Protein AF-A0A8X6MZ66-F1 (afdb_monomer_lite)

InterPro domains:
  IPR005024 Snf7 family [PF03357] (3-137)
  IPR005024 Snf7 family [PTHR22761] (12-155)

Radius of gyration: 39.76 Å; chains: 1; bounding box: 78×86×83 Å

Sequence (186 aa):
MDTLDESILHCQETAKDLLNKGYKSKAMLSMKKKKRLEIVLKKKSVAFDNIENLLCQLRNAGTEKMILDAYRSGVLAIKKTTSGELDLDNIDEVMSDVKGALDDYSEVQNTLARPMSHDYSSEEFEEELASIIAENDSPVKEKRRKESHPKVSDEELLRRLEALRAPPEDTLPVKKKGLLKPLRAP

Structure (mmCIF, N/CA/C/O backbone):
data_AF-A0A8X6MZ66-F1
#
_entry.id   AF-A0A8X6MZ66-F1
#
loop_
_atom_site.group_PDB
_atom_site.id
_atom_site.type_symbol
_atom_site.label_atom_id
_atom_site.label_alt_id
_atom_site.label_comp_id
_atom_site.label_asym_id
_atom_site.label_entity_id
_atom_site.label_seq_id
_atom_site.pdbx_PDB_ins_code
_atom_site.Cartn_x
_atom_site.Cartn_y
_atom_site.Cartn_z
_atom_site.occupancy
_atom_site.B_iso_or_equiv
_atom_site.auth_seq_id
_atom_site.auth_comp_id
_atom_site.auth_asym_id
_atom_site.auth_atom_id
_atom_site.pdbx_PDB_model_num
ATOM 1 N N . MET A 1 1 ? -15.386 -11.195 7.704 1.00 56.06 1 MET A N 1
ATOM 2 C CA . MET A 1 1 ? -14.811 -10.455 8.855 1.00 56.06 1 MET A CA 1
ATOM 3 C C . MET A 1 1 ? -15.801 -10.392 10.023 1.00 56.06 1 MET A C 1
ATOM 5 O O . MET A 1 1 ? -15.474 -9.882 11.087 1.00 56.06 1 MET A O 1
ATOM 9 N N . ASP A 1 2 ? -16.980 -10.992 9.866 1.00 70.06 2 ASP A N 1
ATOM 10 C CA . ASP A 1 2 ? -18.217 -10.367 10.339 1.00 70.06 2 ASP A CA 1
ATOM 11 C C . ASP A 1 2 ? -18.587 -10.784 11.761 1.00 70.06 2 ASP A C 1
ATOM 13 O O . ASP A 1 2 ? -19.107 -9.990 12.531 1.00 70.06 2 ASP A O 1
ATOM 17 N N . THR A 1 3 ? -18.179 -11.978 12.192 1.00 85.69 3 THR A N 1
ATOM 18 C CA . THR A 1 3 ? -18.541 -12.505 13.518 1.00 85.69 3 THR A CA 1
ATOM 19 C C . THR A 1 3 ? -17.931 -11.720 14.685 1.00 85.69 3 THR A C 1
ATOM 21 O O . THR A 1 3 ? -18.513 -11.656 15.773 1.00 85.69 3 THR A O 1
ATOM 24 N N . LEU A 1 4 ? -16.746 -11.126 14.493 1.00 85.19 4 LEU A N 1
ATOM 25 C CA . LEU A 1 4 ? -16.067 -10.349 15.533 1.00 85.19 4 LEU A CA 1
ATOM 26 C C . LEU A 1 4 ? -16.645 -8.934 15.638 1.00 85.19 4 LEU A C 1
ATOM 28 O O . LEU A 1 4 ? -16.838 -8.452 16.755 1.00 85.19 4 LEU A O 1
ATOM 32 N N . ASP A 1 5 ? -16.967 -8.319 14.501 1.00 88.81 5 ASP A N 1
ATOM 33 C CA . ASP A 1 5 ? -17.621 -7.010 14.433 1.00 88.81 5 ASP A CA 1
ATOM 34 C C . ASP A 1 5 ? -19.066 -7.075 14.932 1.00 88.81 5 ASP A C 1
ATOM 36 O O . ASP A 1 5 ? -19.462 -6.269 15.775 1.00 88.81 5 ASP A O 1
ATOM 40 N N . GLU A 1 6 ? -19.819 -8.108 14.549 1.00 92.06 6 GLU A N 1
ATOM 41 C CA . GLU A 1 6 ? -21.137 -8.418 15.113 1.00 92.06 6 GLU A CA 1
ATOM 42 C C . GLU A 1 6 ? -21.066 -8.589 16.636 1.00 92.06 6 GLU A C 1
ATOM 44 O O . GLU A 1 6 ? -21.882 -8.039 17.377 1.00 92.06 6 GLU A O 1
ATOM 49 N N . SER A 1 7 ? -20.041 -9.284 17.142 1.00 89.69 7 SER A N 1
ATOM 50 C CA . SER A 1 7 ? -19.835 -9.449 18.586 1.00 89.69 7 SER A CA 1
ATOM 51 C C . SER A 1 7 ? -19.496 -8.131 19.300 1.00 89.69 7 SER A C 1
ATOM 53 O O . SER A 1 7 ? -19.881 -7.948 20.460 1.00 89.69 7 SER A O 1
ATOM 55 N N . ILE A 1 8 ? -18.778 -7.210 18.647 1.00 92.31 8 ILE A N 1
ATOM 56 C CA . ILE A 1 8 ? -18.463 -5.866 19.163 1.00 92.31 8 ILE A CA 1
ATOM 57 C C . ILE A 1 8 ? -19.731 -5.009 19.223 1.00 92.31 8 ILE A C 1
ATOM 59 O O . ILE A 1 8 ? -19.994 -4.391 20.260 1.00 92.31 8 ILE A O 1
ATOM 63 N N . LEU A 1 9 ? -20.535 -5.020 18.157 1.00 92.56 9 LEU A N 1
ATOM 64 C CA . LEU A 1 9 ? -21.825 -4.332 18.078 1.00 92.56 9 LEU A CA 1
ATOM 65 C C . LEU A 1 9 ? -22.794 -4.855 19.141 1.00 92.56 9 LEU A C 1
ATOM 67 O O . LEU A 1 9 ? -23.347 -4.074 19.915 1.00 92.56 9 LEU A O 1
ATOM 71 N N . HIS A 1 10 ? -22.892 -6.174 19.293 1.00 92.81 10 HIS A N 1
ATOM 72 C CA . HIS A 1 10 ? -23.714 -6.793 20.325 1.00 92.81 10 HIS A CA 1
ATOM 73 C C . HIS A 1 10 ? -23.249 -6.425 21.749 1.00 92.81 10 HIS A C 1
ATOM 75 O O . HIS A 1 10 ? -24.059 -6.115 22.626 1.00 92.81 10 HIS A O 1
ATOM 81 N N . CYS A 1 11 ? -21.935 -6.376 22.008 1.00 89.44 11 CYS A N 1
ATOM 82 C CA . CYS A 1 11 ? -21.403 -5.896 23.294 1.00 89.44 11 CYS A CA 1
ATOM 83 C C . CYS A 1 11 ? -21.715 -4.406 23.544 1.00 89.44 11 CYS A C 1
ATOM 85 O O . CYS A 1 11 ? -21.794 -3.976 24.696 1.00 89.44 11 CYS A O 1
ATOM 87 N N . GLN A 1 12 ? -21.885 -3.610 22.486 1.00 91.88 12 GLN A N 1
ATOM 88 C CA . GLN A 1 12 ? -22.255 -2.200 22.574 1.00 91.88 12 GLN A CA 1
ATOM 89 C C . GLN A 1 12 ? -23.748 -2.013 22.867 1.00 91.88 12 GLN A C 1
ATOM 91 O O . GLN A 1 12 ? -24.088 -1.199 23.724 1.00 91.88 12 GLN A O 1
ATOM 96 N N . GLU A 1 13 ? -24.625 -2.764 22.205 1.00 93.00 13 GLU A N 1
ATOM 97 C CA . GLU A 1 13 ? -26.072 -2.752 22.463 1.00 93.00 13 GLU A CA 1
ATOM 98 C C . GLU A 1 13 ? -26.392 -3.233 23.876 1.00 93.00 13 GLU A C 1
ATOM 100 O O . GLU A 1 13 ? -27.019 -2.515 24.653 1.00 93.00 13 GLU A O 1
ATOM 105 N N . THR A 1 14 ? -25.838 -4.380 24.274 1.00 89.38 14 THR A N 1
ATOM 106 C CA . THR A 1 14 ? -26.037 -4.926 25.626 1.00 89.38 14 THR A CA 1
ATOM 107 C C . THR A 1 14 ? -25.559 -3.969 26.720 1.00 89.38 14 THR A C 1
ATOM 109 O O . THR A 1 14 ? -26.189 -3.855 27.772 1.00 89.38 14 THR A O 1
ATOM 112 N N . ALA A 1 15 ? -24.476 -3.225 26.489 1.00 87.31 15 ALA A N 1
ATOM 113 C CA . ALA A 1 15 ? -24.010 -2.214 27.429 1.00 87.31 15 ALA A CA 1
ATOM 114 C C . ALA A 1 15 ? -24.935 -0.987 27.508 1.00 87.31 15 ALA A C 1
ATOM 116 O O . ALA A 1 15 ? -25.128 -0.468 28.609 1.00 87.31 15 ALA A O 1
ATOM 117 N N . LYS A 1 16 ? -25.519 -0.540 26.385 1.00 91.56 16 LYS A N 1
ATOM 118 C CA . LYS A 1 16 ? -26.529 0.535 26.365 1.00 91.56 16 LYS A CA 1
ATOM 119 C C . LYS A 1 16 ? -27.782 0.114 27.135 1.00 91.56 16 LYS A C 1
ATOM 121 O O . LYS A 1 16 ? -28.247 0.860 27.994 1.00 91.56 16 LYS A O 1
ATOM 126 N N . ASP A 1 17 ? -28.255 -1.110 26.924 1.00 91.56 17 ASP A N 1
ATOM 127 C CA . ASP A 1 17 ? -29.421 -1.653 27.626 1.00 91.56 17 ASP A CA 1
ATOM 128 C C . ASP A 1 17 ? -29.193 -1.770 29.136 1.00 91.56 17 ASP A C 1
ATOM 130 O O . ASP A 1 17 ? -30.071 -1.449 29.938 1.00 91.56 17 ASP A O 1
ATOM 134 N N . LEU A 1 18 ? -28.002 -2.211 29.550 1.00 89.31 18 LEU A N 1
ATOM 135 C CA . LEU A 1 18 ? -27.629 -2.308 30.964 1.00 89.31 18 LEU A CA 1
ATOM 136 C C . LEU A 1 18 ? -27.486 -0.933 31.629 1.00 89.31 18 LEU A C 1
ATOM 138 O O . LEU A 1 18 ? -27.773 -0.815 32.821 1.00 89.31 18 LEU A O 1
ATOM 142 N N . LEU A 1 19 ? -27.074 0.093 30.877 1.00 89.00 19 LEU A N 1
ATOM 143 C CA . LEU A 1 19 ? -27.011 1.474 31.353 1.00 89.00 19 LEU A CA 1
ATOM 144 C C . LEU A 1 19 ? -28.419 2.047 31.567 1.00 89.00 19 LEU A C 1
ATOM 146 O O . LEU A 1 19 ? -28.686 2.605 32.628 1.00 89.00 19 LEU A O 1
ATOM 150 N N . ASN A 1 20 ? -29.330 1.818 30.614 1.00 89.19 20 ASN A N 1
ATOM 151 C CA . ASN A 1 20 ? -30.739 2.221 30.710 1.00 89.19 20 ASN A CA 1
ATOM 152 C C . ASN A 1 20 ? -31.454 1.556 31.899 1.00 89.19 20 ASN A C 1
ATOM 154 O O . ASN A 1 20 ? -32.326 2.158 32.517 1.00 89.19 20 ASN A O 1
ATOM 158 N N . LYS A 1 21 ? -31.054 0.329 32.259 1.00 89.38 21 LYS A N 1
ATOM 159 C CA . LYS A 1 21 ? -31.560 -0.419 33.425 1.00 89.38 21 LYS A CA 1
ATOM 160 C C . LYS A 1 21 ? -30.859 -0.065 34.751 1.00 89.38 21 LYS A C 1
ATOM 162 O O . LYS A 1 21 ? -31.163 -0.671 35.772 1.00 89.38 21 LYS A O 1
ATOM 167 N N . GLY A 1 22 ? -29.898 0.867 34.756 1.00 87.06 22 GLY A N 1
ATOM 168 C CA . GLY A 1 22 ? -29.178 1.321 35.957 1.00 87.06 22 GLY A CA 1
ATOM 169 C C . GLY A 1 22 ? -28.042 0.407 36.446 1.00 87.06 22 GLY A C 1
ATOM 170 O O . GLY A 1 22 ? -27.384 0.705 37.444 1.00 87.06 22 GLY A O 1
ATOM 171 N N . TYR A 1 23 ? -27.735 -0.690 35.745 1.00 89.69 23 TYR A N 1
ATOM 172 C CA . TYR A 1 23 ? -26.709 -1.660 36.150 1.00 89.69 23 TYR A CA 1
ATOM 173 C C . TYR A 1 23 ? -25.298 -1.264 35.684 1.00 89.69 23 TYR A C 1
ATOM 175 O O . TYR A 1 23 ? -24.681 -1.926 34.842 1.00 89.69 23 TYR A O 1
ATOM 183 N N . LYS A 1 24 ? -24.735 -0.213 36.293 1.00 87.62 24 LYS A N 1
ATOM 184 C CA . LYS A 1 24 ? -23.425 0.365 35.928 1.00 87.62 24 LYS A CA 1
ATOM 185 C C . LYS A 1 24 ? -22.269 -0.647 35.924 1.00 87.62 24 LYS A C 1
ATOM 187 O O . LYS A 1 24 ? -21.480 -0.673 34.980 1.00 87.62 24 LYS A O 1
ATOM 192 N N . SER A 1 25 ? -22.176 -1.520 36.930 1.00 86.94 25 SER A N 1
ATOM 193 C CA . SER A 1 25 ? -21.088 -2.512 37.027 1.00 86.94 25 SER A CA 1
ATOM 194 C C . SER A 1 25 ? -21.119 -3.548 35.895 1.00 86.94 25 SER A C 1
ATOM 196 O O . SER A 1 25 ? -20.072 -3.915 35.361 1.00 86.94 25 SER A O 1
ATOM 198 N N . LYS A 1 26 ? -22.317 -3.984 35.475 1.00 85.81 26 LYS A N 1
ATOM 199 C CA . LYS A 1 26 ? -22.496 -4.935 34.362 1.00 85.81 26 LYS A CA 1
ATOM 200 C C . LYS A 1 26 ? -22.245 -4.270 33.003 1.00 85.81 26 LYS A C 1
ATOM 202 O O . LYS A 1 26 ? -21.641 -4.884 32.122 1.00 85.81 26 LYS A O 1
ATOM 207 N N . ALA A 1 27 ? -22.636 -3.004 32.850 1.00 87.31 27 ALA A N 1
ATOM 208 C CA . ALA A 1 27 ? -22.317 -2.213 31.662 1.00 87.31 27 ALA A CA 1
ATOM 209 C C . ALA A 1 27 ? -20.796 -2.032 31.497 1.00 87.31 27 ALA A C 1
ATOM 211 O O . ALA A 1 27 ? -20.260 -2.243 30.409 1.00 87.31 27 ALA A O 1
ATOM 212 N N . MET A 1 28 ? -20.071 -1.748 32.589 1.00 90.94 28 MET A N 1
ATOM 213 C CA . MET A 1 28 ? -18.605 -1.657 32.561 1.00 90.94 28 MET A CA 1
ATOM 214 C C . MET A 1 28 ? -17.931 -2.970 32.146 1.00 90.94 28 MET A C 1
ATOM 216 O O . MET A 1 28 ? -16.959 -2.944 31.391 1.00 90.94 28 MET A O 1
ATOM 220 N N . LEU A 1 29 ? -18.435 -4.120 32.600 1.00 90.69 29 LEU A N 1
ATOM 221 C CA . LEU A 1 29 ? -17.910 -5.424 32.186 1.00 90.69 29 LEU A CA 1
ATOM 222 C C . LEU A 1 29 ? -18.085 -5.654 30.674 1.00 90.69 29 LEU A C 1
ATOM 224 O O . LEU A 1 29 ? -17.144 -6.080 30.004 1.00 90.69 29 LEU A O 1
ATOM 228 N N . SER A 1 30 ? -19.256 -5.311 30.132 1.00 87.50 30 SER A N 1
ATOM 229 C CA . SER A 1 30 ? -19.553 -5.426 28.695 1.00 87.50 30 SER A CA 1
ATOM 230 C C . SER A 1 30 ? -18.667 -4.499 27.854 1.00 87.50 30 SER A C 1
ATOM 232 O O . SER A 1 30 ? -18.121 -4.919 26.835 1.00 87.50 30 SER A O 1
ATOM 234 N N . MET A 1 31 ? -18.401 -3.282 28.336 1.00 90.62 31 MET A N 1
ATOM 235 C CA . MET A 1 31 ? -17.462 -2.344 27.706 1.00 90.62 31 MET A CA 1
ATOM 236 C C . MET A 1 31 ? -16.007 -2.834 27.741 1.00 90.62 31 MET A C 1
ATOM 238 O O . MET A 1 31 ? -15.282 -2.697 26.755 1.00 90.62 31 MET A O 1
ATOM 242 N N . LYS A 1 32 ? -15.566 -3.471 28.835 1.00 91.81 32 LYS A N 1
ATOM 243 C CA . LYS A 1 32 ? -14.239 -4.113 28.893 1.00 91.81 32 LYS A CA 1
ATOM 244 C C . LYS A 1 32 ? -14.127 -5.265 27.893 1.00 91.81 32 LYS A C 1
ATOM 246 O O . LYS A 1 32 ? -13.105 -5.388 27.218 1.00 91.81 32 LYS A O 1
ATOM 251 N N . LYS A 1 33 ? -15.177 -6.085 27.769 1.00 90.81 33 LYS A N 1
ATOM 252 C CA . LYS A 1 33 ? -15.246 -7.165 26.774 1.00 90.81 33 LYS A CA 1
ATOM 253 C C . LYS A 1 33 ? -15.167 -6.604 25.353 1.00 90.81 33 LYS A C 1
ATOM 255 O O . LYS A 1 33 ? -14.333 -7.080 24.588 1.00 90.81 33 LYS A O 1
ATOM 260 N N . LYS A 1 34 ? -15.942 -5.557 25.045 1.00 93.44 34 LYS A N 1
ATOM 261 C CA . LYS A 1 34 ? -15.886 -4.824 23.771 1.00 93.44 34 LYS A CA 1
ATOM 262 C C . LYS A 1 34 ? -14.458 -4.381 23.444 1.00 93.44 34 LYS A C 1
ATOM 264 O O . LYS A 1 34 ? -13.922 -4.777 22.415 1.00 93.44 34 LYS A O 1
ATOM 269 N N . LYS A 1 35 ? -13.804 -3.658 24.358 1.00 94.12 35 LYS A N 1
ATOM 270 C CA . LYS A 1 35 ? -12.439 -3.147 24.151 1.00 94.12 35 LYS A CA 1
ATOM 271 C C . LYS A 1 35 ? -11.425 -4.260 23.870 1.00 94.12 35 LYS A C 1
ATOM 273 O O . LYS A 1 35 ? -10.518 -4.089 23.062 1.00 94.12 35 LYS A O 1
ATOM 278 N N . ARG A 1 36 ? -11.577 -5.428 24.506 1.00 92.69 36 ARG A N 1
ATOM 279 C CA . ARG A 1 36 ? -10.734 -6.599 24.218 1.00 92.69 36 ARG A CA 1
ATOM 280 C C . ARG A 1 36 ? -10.938 -7.111 22.791 1.00 92.69 36 ARG A C 1
ATOM 282 O O . ARG A 1 36 ? -9.957 -7.449 22.136 1.00 92.69 36 ARG A O 1
ATOM 289 N N . LEU A 1 37 ? -12.184 -7.178 22.324 1.00 92.12 37 LEU A N 1
ATOM 290 C CA . LEU A 1 37 ? -12.507 -7.611 20.962 1.00 92.12 37 LEU A CA 1
ATOM 291 C C . LEU A 1 37 ? -11.981 -6.612 19.920 1.00 92.12 37 LEU A C 1
ATOM 293 O O . LEU A 1 37 ? -11.366 -7.046 18.953 1.00 92.12 37 LEU A O 1
ATOM 297 N N . GLU A 1 38 ? -12.101 -5.304 20.163 1.00 92.25 38 GLU A N 1
ATOM 298 C CA . GLU A 1 38 ? -11.542 -4.254 19.293 1.00 92.25 38 GLU A CA 1
ATOM 299 C C . GLU A 1 38 ? -10.015 -4.356 19.159 1.00 92.25 38 GLU A C 1
ATOM 301 O O . GLU A 1 38 ? -9.472 -4.219 18.066 1.00 92.25 38 GLU A O 1
ATOM 306 N N . ILE A 1 39 ? -9.300 -4.655 20.250 1.00 94.56 39 ILE A N 1
ATOM 307 C CA . ILE A 1 39 ? -7.846 -4.880 20.200 1.00 94.56 39 ILE A CA 1
ATOM 308 C C . ILE A 1 39 ? -7.514 -6.089 19.319 1.00 94.56 39 ILE A C 1
ATOM 310 O O . ILE A 1 39 ? -6.559 -6.046 18.545 1.00 94.56 39 ILE A O 1
ATOM 314 N N . VAL A 1 40 ? -8.280 -7.175 19.438 1.00 93.12 40 VAL A N 1
ATOM 315 C CA . VAL A 1 40 ? -8.082 -8.376 18.614 1.00 93.12 40 VAL A CA 1
ATOM 316 C C . VAL A 1 40 ? -8.385 -8.082 17.146 1.00 93.12 40 VAL A C 1
ATOM 318 O O . VAL A 1 40 ? -7.603 -8.485 16.288 1.00 93.12 40 VAL A O 1
ATOM 321 N N . LEU A 1 41 ? -9.461 -7.349 16.857 1.00 93.81 41 LEU A N 1
ATOM 322 C CA . LEU A 1 41 ? -9.816 -6.919 15.506 1.00 93.81 41 LEU A CA 1
ATOM 323 C C . LEU A 1 41 ? -8.700 -6.071 14.893 1.00 93.81 41 LEU A C 1
ATOM 325 O O . LEU A 1 41 ? -8.221 -6.383 13.808 1.00 93.81 41 LEU A O 1
ATOM 329 N N . LYS A 1 42 ? -8.205 -5.068 15.627 1.00 93.94 42 LYS A N 1
ATOM 330 C CA . LYS A 1 42 ? -7.104 -4.214 15.174 1.00 93.94 42 LYS A CA 1
ATOM 331 C C . LYS A 1 42 ? -5.847 -5.023 14.863 1.00 93.94 42 LYS A C 1
ATOM 333 O O . LYS A 1 42 ? -5.223 -4.805 13.833 1.00 93.94 42 LYS A O 1
ATOM 338 N N . LYS A 1 43 ? -5.488 -5.986 15.719 1.00 94.50 43 LYS A N 1
ATOM 339 C CA . LYS A 1 43 ? -4.351 -6.888 15.463 1.00 94.50 43 LYS A CA 1
ATOM 340 C C . LYS A 1 43 ? -4.543 -7.707 14.187 1.00 94.50 43 LYS A C 1
ATOM 342 O O . LYS A 1 43 ? -3.590 -7.856 13.432 1.00 94.50 43 LYS A O 1
ATOM 347 N N . LYS A 1 44 ? -5.752 -8.225 13.948 1.00 94.12 44 LYS A N 1
ATOM 348 C CA . LYS A 1 44 ? -6.075 -8.961 12.718 1.00 94.12 44 LYS A CA 1
ATOM 349 C C . LYS A 1 44 ? -6.006 -8.068 11.481 1.00 94.12 44 LYS A C 1
ATOM 351 O O . LYS A 1 44 ? -5.446 -8.509 10.491 1.00 94.12 44 LYS A O 1
ATOM 356 N N . SER A 1 45 ? -6.511 -6.836 11.558 1.00 94.12 45 SER A N 1
ATOM 357 C CA . SER A 1 45 ? -6.424 -5.861 10.463 1.00 94.12 45 SER A CA 1
ATOM 358 C C . SER A 1 45 ? -4.971 -5.562 10.109 1.00 94.12 45 SER A C 1
ATOM 360 O O . SER A 1 45 ? -4.581 -5.742 8.969 1.00 94.12 45 SER A O 1
ATOM 362 N N . VAL A 1 46 ? -4.136 -5.242 11.103 1.00 96.38 46 VAL A N 1
ATOM 363 C CA . VAL A 1 46 ? -2.703 -4.992 10.873 1.00 96.38 46 VAL A CA 1
ATOM 364 C C . VAL A 1 46 ? -2.009 -6.216 10.271 1.00 96.38 46 VAL A C 1
ATOM 366 O O . VAL A 1 46 ? -1.185 -6.085 9.374 1.00 96.38 46 VAL A O 1
ATOM 369 N N . ALA A 1 47 ? -2.332 -7.422 10.746 1.00 94.88 47 ALA A N 1
ATOM 370 C CA . ALA A 1 47 ? -1.784 -8.645 10.168 1.00 94.88 47 ALA A CA 1
ATOM 371 C C . ALA A 1 47 ? -2.231 -8.849 8.710 1.00 94.88 47 ALA A C 1
ATOM 373 O O . ALA A 1 47 ? -1.425 -9.282 7.894 1.00 94.88 47 ALA A O 1
ATOM 374 N N . PHE A 1 48 ? -3.484 -8.525 8.388 1.00 96.44 48 PHE A N 1
ATOM 375 C CA . PHE A 1 48 ? -4.015 -8.582 7.030 1.00 96.44 48 PHE A CA 1
ATOM 376 C C . PHE A 1 48 ? -3.308 -7.581 6.109 1.00 96.44 48 PHE A C 1
ATOM 378 O O . PHE A 1 48 ? -2.784 -7.988 5.077 1.00 96.44 48 PHE A O 1
ATOM 385 N N . ASP A 1 49 ? -3.181 -6.322 6.532 1.00 96.94 49 ASP A N 1
ATOM 386 C CA . ASP A 1 49 ? -2.483 -5.274 5.777 1.00 96.94 49 ASP A CA 1
ATOM 387 C C . ASP A 1 49 ? -1.019 -5.657 5.506 1.00 96.94 49 ASP A C 1
ATOM 389 O O . ASP A 1 49 ? -0.494 -5.455 4.411 1.00 96.94 49 ASP A O 1
ATOM 393 N N . ASN A 1 50 ? -0.356 -6.279 6.486 1.00 97.06 50 ASN A N 1
ATOM 394 C CA . ASN A 1 50 ? 1.006 -6.782 6.320 1.00 97.06 50 ASN A CA 1
ATOM 395 C C . ASN A 1 50 ? 1.088 -7.909 5.280 1.00 97.06 50 ASN A C 1
ATOM 397 O O . ASN A 1 50 ? 2.038 -7.944 4.499 1.00 97.06 50 ASN A O 1
ATOM 401 N N . ILE A 1 51 ? 0.121 -8.832 5.267 1.00 97.75 51 ILE A N 1
ATOM 402 C CA . ILE A 1 51 ? 0.071 -9.927 4.288 1.00 97.75 51 ILE A CA 1
ATOM 403 C C . ILE A 1 51 ? -0.173 -9.372 2.881 1.00 97.75 51 ILE A C 1
ATOM 405 O O . ILE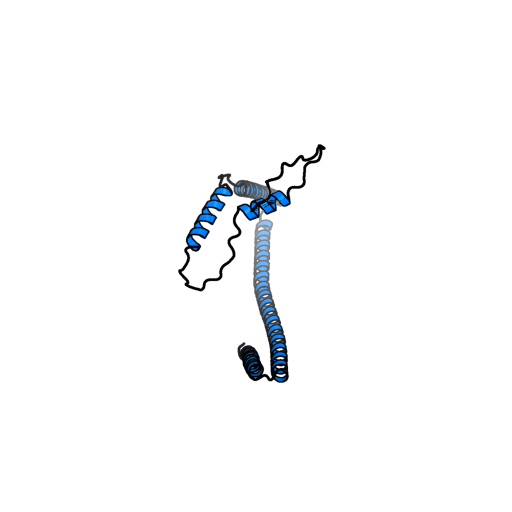 A 1 51 ? 0.532 -9.763 1.953 1.00 97.75 51 ILE A O 1
ATOM 409 N N . GLU A 1 52 ? -1.111 -8.439 2.725 1.00 96.81 52 GLU A N 1
ATOM 410 C CA . GLU A 1 52 ? -1.381 -7.749 1.456 1.00 96.81 52 GLU A CA 1
ATOM 411 C C . GLU A 1 52 ? -0.129 -7.032 0.930 1.00 96.81 52 GLU A C 1
ATOM 413 O O . GLU A 1 52 ? 0.241 -7.178 -0.237 1.00 96.81 52 GLU A O 1
ATOM 418 N N . ASN A 1 53 ? 0.589 -6.322 1.804 1.00 96.19 53 ASN A N 1
ATOM 419 C CA . ASN A 1 53 ? 1.831 -5.646 1.438 1.00 96.19 53 ASN A CA 1
ATOM 420 C C . ASN A 1 53 ? 2.918 -6.644 1.000 1.00 96.19 53 ASN A C 1
ATOM 422 O O . ASN A 1 53 ? 3.538 -6.462 -0.047 1.00 96.19 53 ASN A O 1
ATOM 426 N N . LEU A 1 54 ? 3.111 -7.740 1.741 1.00 96.06 54 LEU A N 1
ATOM 427 C CA . LEU A 1 54 ? 4.048 -8.803 1.358 1.00 96.06 54 LEU A CA 1
ATOM 428 C C . LEU A 1 54 ? 3.686 -9.435 0.006 1.00 96.06 54 LEU A C 1
ATOM 430 O O . LEU A 1 54 ? 4.575 -9.713 -0.798 1.00 96.06 54 LEU A O 1
ATOM 434 N N . LEU A 1 55 ? 2.397 -9.633 -0.274 1.00 96.06 55 LEU A N 1
ATOM 435 C CA . LEU A 1 55 ? 1.924 -10.167 -1.551 1.00 96.06 55 LEU A CA 1
ATOM 436 C C . LEU A 1 55 ? 2.200 -9.190 -2.700 1.00 96.06 55 LEU A C 1
ATOM 438 O O . LEU A 1 55 ? 2.671 -9.604 -3.762 1.00 96.06 55 LEU A O 1
ATOM 442 N N . CYS A 1 56 ? 1.973 -7.894 -2.480 1.00 94.44 56 CYS A N 1
ATOM 443 C CA . CYS A 1 56 ? 2.308 -6.844 -3.438 1.00 94.44 56 CYS A CA 1
ATOM 444 C C . CYS A 1 56 ? 3.818 -6.807 -3.727 1.00 94.44 56 CYS A C 1
ATOM 446 O O . CYS A 1 56 ? 4.229 -6.837 -4.887 1.00 94.44 56 CYS A O 1
ATOM 448 N N . GLN A 1 57 ? 4.657 -6.847 -2.687 1.00 93.88 57 GLN A N 1
ATOM 449 C CA . GLN A 1 57 ? 6.116 -6.897 -2.827 1.00 93.88 57 GLN A CA 1
ATOM 450 C C . GLN A 1 57 ? 6.583 -8.137 -3.598 1.00 93.88 57 GLN A C 1
ATOM 452 O O . GLN A 1 57 ? 7.414 -8.021 -4.496 1.00 93.88 57 GLN A O 1
ATOM 457 N N . LEU A 1 58 ? 6.016 -9.312 -3.311 1.00 94.38 58 LEU A N 1
ATOM 458 C CA . LEU A 1 58 ? 6.327 -10.545 -4.036 1.00 94.38 58 LEU A CA 1
ATOM 459 C C . LEU A 1 58 ? 5.970 -10.435 -5.523 1.00 94.38 58 LEU A C 1
ATOM 461 O O . LEU A 1 58 ? 6.749 -10.845 -6.385 1.00 94.38 58 LEU A O 1
ATOM 465 N N . ARG A 1 59 ? 4.801 -9.867 -5.834 1.00 91.25 59 ARG A N 1
ATOM 466 C CA . ARG A 1 59 ? 4.375 -9.633 -7.217 1.00 91.25 59 ARG A CA 1
ATOM 467 C C . ARG A 1 59 ? 5.331 -8.682 -7.936 1.00 91.25 59 ARG A C 1
ATOM 469 O O . ARG A 1 59 ? 5.716 -8.955 -9.071 1.00 91.25 59 ARG A O 1
ATOM 476 N N . ASN A 1 60 ? 5.750 -7.613 -7.264 1.00 91.81 60 ASN A N 1
ATOM 477 C CA . ASN A 1 60 ? 6.681 -6.634 -7.815 1.00 91.81 60 ASN A CA 1
ATOM 478 C C . ASN A 1 60 ? 8.071 -7.232 -8.056 1.00 91.81 60 ASN A C 1
ATOM 480 O O . ASN A 1 60 ? 8.650 -6.970 -9.105 1.00 91.81 60 ASN A O 1
ATOM 484 N N . ALA A 1 61 ? 8.562 -8.104 -7.171 1.00 89.56 61 ALA A N 1
ATOM 485 C CA . ALA A 1 61 ? 9.835 -8.802 -7.360 1.00 89.56 61 ALA A CA 1
ATOM 486 C C . ALA A 1 61 ? 9.855 -9.660 -8.643 1.00 89.56 61 ALA A C 1
ATOM 488 O O . ALA A 1 61 ? 10.880 -9.759 -9.320 1.00 89.56 61 ALA A O 1
ATOM 489 N N . GLY A 1 62 ? 8.716 -10.255 -9.016 1.00 88.69 62 GLY A N 1
ATOM 490 C CA . GLY A 1 62 ? 8.569 -10.965 -10.290 1.00 88.69 62 GLY A CA 1
ATOM 491 C C . GLY A 1 62 ? 8.735 -10.043 -11.503 1.00 88.69 62 GLY A C 1
ATOM 492 O O . GLY A 1 62 ? 9.479 -10.366 -12.430 1.00 88.69 62 GLY A O 1
ATOM 493 N N . THR A 1 63 ? 8.088 -8.876 -11.474 1.00 92.00 63 THR A N 1
ATOM 494 C CA . THR A 1 63 ? 8.205 -7.851 -12.524 1.00 92.00 63 THR A CA 1
ATOM 495 C C . THR A 1 63 ? 9.614 -7.265 -12.590 1.00 92.00 63 THR A C 1
ATOM 497 O O . THR A 1 63 ? 10.167 -7.116 -13.675 1.00 92.00 63 THR A O 1
ATOM 500 N N . GLU A 1 64 ? 10.232 -6.980 -11.446 1.00 87.50 64 GLU A N 1
ATOM 501 C CA . GLU A 1 64 ? 11.593 -6.446 -11.365 1.00 87.50 64 GLU A CA 1
ATOM 502 C C . GLU A 1 64 ? 12.614 -7.414 -11.973 1.00 87.50 64 GLU A C 1
ATOM 504 O O . GLU A 1 64 ? 13.466 -7.003 -12.760 1.00 87.50 64 GLU A O 1
ATOM 509 N N . LYS A 1 65 ? 12.471 -8.722 -11.715 1.00 92.12 65 LYS A N 1
ATOM 510 C CA . LYS A 1 65 ? 13.277 -9.751 -12.385 1.00 92.12 65 LYS A CA 1
ATOM 511 C C . LYS A 1 65 ? 13.091 -9.721 -13.903 1.00 92.12 65 LYS A C 1
ATOM 513 O O . LYS A 1 65 ? 14.077 -9.785 -14.631 1.00 92.12 65 LYS A O 1
ATOM 518 N N . MET A 1 66 ? 11.850 -9.611 -14.380 1.00 92.50 66 MET A N 1
ATOM 519 C CA . MET A 1 66 ? 11.552 -9.539 -15.814 1.00 92.50 66 MET A CA 1
ATOM 520 C C . MET A 1 66 ? 12.196 -8.310 -16.469 1.00 92.50 66 MET A C 1
ATOM 522 O O . MET A 1 66 ? 12.785 -8.428 -17.541 1.00 92.50 66 MET A O 1
ATOM 526 N N . ILE A 1 67 ? 12.137 -7.152 -15.805 1.00 92.88 67 ILE A N 1
ATOM 527 C CA . ILE A 1 67 ? 12.801 -5.918 -16.243 1.00 92.88 67 ILE A CA 1
ATOM 528 C C . ILE A 1 67 ? 14.319 -6.124 -16.299 1.00 92.88 67 ILE A C 1
ATOM 530 O O . ILE A 1 67 ? 14.960 -5.752 -17.280 1.00 92.88 67 ILE A O 1
ATOM 534 N N . LEU A 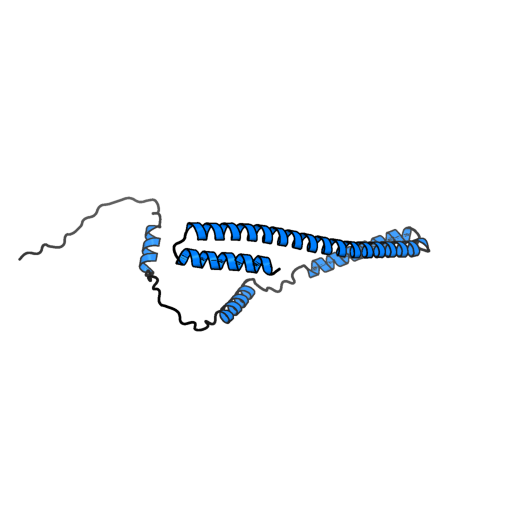1 68 ? 14.904 -6.759 -15.284 1.00 92.44 68 LEU A N 1
ATOM 535 C CA . LEU A 1 68 ? 16.341 -7.014 -15.221 1.00 92.44 68 LEU A CA 1
ATOM 536 C C . LEU A 1 68 ? 16.803 -7.983 -16.320 1.00 92.44 68 LEU A C 1
ATOM 538 O O . LEU A 1 68 ? 17.843 -7.760 -16.943 1.00 92.44 68 LEU A O 1
ATOM 542 N N . ASP A 1 69 ? 16.024 -9.024 -16.609 1.00 92.75 69 ASP A N 1
ATOM 543 C CA . ASP A 1 69 ? 16.295 -9.949 -17.712 1.00 92.75 69 ASP A CA 1
ATOM 544 C C . ASP A 1 69 ? 16.138 -9.261 -19.082 1.00 92.75 69 ASP A C 1
ATOM 546 O O . ASP A 1 69 ? 16.966 -9.475 -19.972 1.00 92.75 69 ASP A O 1
ATOM 550 N N . ALA A 1 70 ? 15.154 -8.369 -19.244 1.00 94.12 70 ALA A N 1
ATOM 551 C CA . ALA A 1 70 ? 15.007 -7.541 -20.443 1.00 94.12 70 ALA A CA 1
ATOM 552 C C . ALA A 1 70 ? 16.206 -6.599 -20.635 1.00 94.12 70 ALA A C 1
ATOM 554 O O . ALA A 1 70 ? 16.769 -6.546 -21.730 1.00 94.12 70 ALA A O 1
ATOM 555 N N . TYR A 1 71 ? 16.667 -5.930 -19.574 1.00 91.38 71 TYR A N 1
ATOM 556 C CA . TYR A 1 71 ? 17.875 -5.105 -19.623 1.00 91.38 71 TYR A CA 1
ATOM 557 C C . TYR A 1 71 ? 19.119 -5.922 -19.965 1.00 91.38 71 TYR A C 1
ATOM 559 O O . TYR A 1 71 ? 19.899 -5.508 -20.819 1.00 91.38 71 TYR A O 1
ATOM 567 N N . ARG A 1 72 ? 19.303 -7.105 -19.365 1.00 91.31 72 ARG A N 1
ATOM 568 C CA . ARG A 1 72 ? 20.407 -8.011 -19.726 1.00 91.31 72 ARG A CA 1
ATOM 569 C C . ARG A 1 72 ? 20.361 -8.389 -21.200 1.00 91.31 72 ARG A C 1
ATOM 571 O O . ARG A 1 72 ? 21.396 -8.358 -21.859 1.00 91.31 72 ARG A O 1
ATOM 578 N N . SER A 1 73 ? 19.179 -8.726 -21.712 1.00 90.62 73 SER A N 1
ATOM 579 C CA . SER A 1 73 ? 18.981 -9.046 -23.126 1.00 90.62 73 SER A CA 1
ATOM 580 C C . SER A 1 73 ? 19.327 -7.856 -24.025 1.00 90.62 73 SER A C 1
ATOM 582 O O . SER A 1 73 ? 20.082 -8.015 -24.982 1.00 90.62 73 SER A O 1
ATOM 584 N N . GLY A 1 74 ? 18.875 -6.651 -23.664 1.00 89.75 74 GLY A N 1
ATOM 585 C CA . GLY A 1 74 ? 19.209 -5.408 -24.362 1.00 89.75 74 GLY A CA 1
ATOM 586 C C . GLY A 1 74 ? 20.713 -5.136 -24.380 1.00 89.75 74 GLY A C 1
ATOM 587 O O . GLY A 1 74 ? 21.285 -4.915 -25.442 1.00 89.75 74 GLY A O 1
ATOM 588 N N . VAL A 1 75 ? 21.390 -5.256 -23.235 1.00 85.81 75 VAL A N 1
ATOM 589 C CA . VAL A 1 75 ? 22.850 -5.089 -23.136 1.00 85.81 75 VAL A CA 1
ATOM 590 C C . VAL A 1 75 ? 23.595 -6.137 -23.962 1.00 85.81 75 VAL A C 1
ATOM 592 O O . VAL A 1 75 ? 24.589 -5.813 -24.603 1.00 85.81 75 VAL A O 1
ATOM 595 N N . LEU A 1 76 ? 23.140 -7.392 -23.977 1.00 84.44 76 LEU A N 1
ATOM 596 C CA . LEU A 1 76 ? 23.735 -8.438 -24.813 1.00 84.44 76 LEU A CA 1
ATOM 597 C C . LEU A 1 76 ? 23.516 -8.177 -26.308 1.00 84.44 76 LEU A C 1
ATOM 599 O O . LEU A 1 76 ? 24.424 -8.437 -27.094 1.00 84.44 76 LEU A O 1
ATOM 603 N N . ALA A 1 77 ? 22.350 -7.665 -26.705 1.00 86.75 77 ALA A N 1
ATOM 604 C CA . ALA A 1 77 ? 22.064 -7.279 -28.085 1.00 86.75 77 ALA A CA 1
ATOM 605 C C . ALA A 1 77 ? 22.939 -6.097 -28.530 1.00 86.75 77 ALA A C 1
ATOM 607 O O . ALA A 1 77 ? 23.551 -6.158 -29.597 1.00 86.75 77 ALA A O 1
ATOM 608 N N . ILE A 1 78 ? 23.085 -5.078 -27.679 1.00 81.25 78 ILE A N 1
ATOM 609 C CA . ILE A 1 78 ? 23.994 -3.949 -27.911 1.00 81.25 78 ILE A CA 1
ATOM 610 C C . ILE A 1 78 ? 25.432 -4.462 -28.017 1.00 81.25 78 ILE A C 1
ATOM 612 O O . ILE A 1 78 ? 26.085 -4.243 -29.023 1.00 81.25 78 ILE A O 1
ATOM 616 N N . LYS A 1 79 ? 25.915 -5.271 -27.067 1.00 77.75 79 LYS A N 1
ATOM 617 C CA . LYS A 1 79 ? 27.269 -5.845 -27.149 1.00 77.75 79 LYS A CA 1
ATOM 618 C C . LYS A 1 79 ? 27.498 -6.657 -28.421 1.00 77.75 79 LYS A C 1
ATOM 620 O O . LYS A 1 79 ? 28.553 -6.535 -29.019 1.00 77.75 79 LYS A O 1
ATOM 625 N N . LYS A 1 80 ? 26.535 -7.471 -28.858 1.00 77.50 80 LYS A N 1
ATOM 626 C CA . LYS A 1 80 ? 26.668 -8.259 -30.095 1.00 77.50 80 LYS A CA 1
ATOM 627 C C . LYS A 1 80 ? 26.715 -7.394 -31.353 1.00 77.50 80 LYS A C 1
ATOM 629 O O . LYS A 1 80 ? 27.432 -7.749 -32.278 1.00 77.50 80 LYS A O 1
ATOM 634 N N . THR A 1 81 ? 25.967 -6.294 -31.386 1.00 69.12 81 THR A N 1
ATOM 635 C CA . THR A 1 81 ? 25.980 -5.347 -32.513 1.00 69.12 81 THR A CA 1
ATOM 636 C C . THR A 1 81 ? 27.235 -4.473 -32.500 1.00 69.12 81 THR A C 1
ATOM 638 O O . THR A 1 81 ? 27.824 -4.241 -33.547 1.00 69.12 81 THR A O 1
ATOM 641 N N . THR A 1 82 ? 27.724 -4.085 -31.321 1.00 62.91 82 THR A N 1
ATOM 642 C CA . THR A 1 82 ? 28.957 -3.306 -31.155 1.00 62.91 82 THR A CA 1
ATOM 643 C C . THR A 1 82 ? 30.229 -4.138 -31.368 1.00 62.91 82 THR A C 1
ATOM 645 O O . THR A 1 82 ? 31.176 -3.654 -31.967 1.00 62.91 82 THR A O 1
ATOM 648 N N . SER A 1 83 ? 30.275 -5.404 -30.935 1.00 60.28 83 SER A N 1
ATOM 649 C CA . SER A 1 83 ? 31.452 -6.282 -31.096 1.00 60.28 83 SER A CA 1
ATOM 650 C C . SER A 1 83 ? 31.613 -6.883 -32.499 1.00 60.28 83 SER A C 1
ATOM 652 O O . SER A 1 83 ? 32.588 -7.594 -32.731 1.00 60.28 83 SER A O 1
ATOM 654 N N . GLY A 1 84 ? 30.650 -6.669 -33.400 1.00 60.34 84 GLY A N 1
ATOM 655 C CA . GLY A 1 84 ? 30.666 -7.233 -34.750 1.00 60.34 84 GLY A CA 1
ATOM 656 C C . GLY A 1 84 ? 31.356 -6.358 -35.794 1.00 60.34 84 GLY A C 1
ATOM 657 O O . GLY A 1 84 ? 31.998 -6.910 -36.678 1.00 60.34 84 GLY A O 1
ATOM 658 N N . GLU A 1 85 ? 31.237 -5.027 -35.704 1.00 55.31 85 GLU A N 1
ATOM 659 C CA . GLU A 1 85 ? 31.598 -4.143 -36.830 1.00 55.31 85 GLU A CA 1
ATOM 660 C C . GLU A 1 85 ? 31.853 -2.664 -36.461 1.00 55.31 85 GLU A C 1
ATOM 662 O O . GLU A 1 85 ? 31.953 -1.828 -37.353 1.00 55.31 85 GLU A O 1
ATOM 667 N N . LEU A 1 86 ? 31.961 -2.303 -35.176 1.00 56.03 86 LEU A N 1
ATOM 668 C CA . LEU A 1 86 ? 32.209 -0.914 -34.765 1.00 56.03 86 LEU A CA 1
ATOM 669 C C . LEU A 1 86 ? 33.535 -0.819 -34.008 1.00 56.03 86 LEU A C 1
ATOM 671 O O . LEU A 1 86 ? 33.631 -1.226 -32.849 1.00 56.03 86 LEU A O 1
ATOM 675 N N . ASP A 1 87 ? 34.552 -0.296 -34.698 1.00 54.06 87 ASP A N 1
ATOM 676 C CA . ASP A 1 87 ? 35.819 0.135 -34.106 1.00 54.06 87 ASP A CA 1
ATOM 677 C C . ASP A 1 87 ? 35.557 1.022 -32.878 1.00 54.06 87 ASP A C 1
ATOM 679 O O . ASP A 1 87 ? 34.593 1.790 -32.838 1.00 54.06 87 ASP A O 1
ATOM 683 N N . LEU A 1 88 ? 36.423 0.910 -31.865 1.00 58.22 88 LEU A N 1
ATOM 684 C CA . LEU A 1 88 ? 36.346 1.660 -30.600 1.00 58.22 88 LEU A CA 1
ATOM 685 C C . LEU A 1 88 ? 36.159 3.175 -30.806 1.00 58.22 88 LEU A C 1
ATOM 687 O O . LEU A 1 88 ? 35.484 3.809 -29.998 1.00 58.22 88 LEU A O 1
ATOM 691 N N . ASP A 1 89 ? 36.671 3.716 -31.911 1.00 60.50 89 ASP A N 1
ATOM 692 C CA . ASP A 1 89 ? 36.545 5.127 -32.284 1.00 60.50 89 ASP A CA 1
ATOM 693 C C . ASP A 1 89 ? 35.087 5.548 -32.568 1.00 60.50 89 ASP A C 1
ATOM 695 O O . ASP A 1 89 ? 34.670 6.637 -32.174 1.00 60.50 89 ASP A O 1
ATOM 699 N N . ASN A 1 90 ? 34.259 4.667 -33.142 1.00 60.47 90 ASN A N 1
ATOM 700 C CA . ASN A 1 90 ? 32.842 4.962 -33.398 1.00 60.47 90 ASN A CA 1
ATOM 701 C C . ASN A 1 90 ? 31.989 4.923 -32.119 1.00 60.47 90 ASN A C 1
ATOM 703 O O . ASN A 1 90 ? 30.909 5.509 -32.080 1.00 60.47 90 ASN A O 1
ATOM 707 N N . ILE A 1 91 ? 32.421 4.211 -31.073 1.00 67.81 91 ILE A N 1
ATOM 708 C CA . ILE A 1 91 ? 31.676 4.140 -29.805 1.00 67.81 91 ILE A CA 1
ATOM 709 C C . ILE A 1 91 ? 31.789 5.466 -29.055 1.00 67.81 91 ILE A C 1
ATOM 711 O O . ILE A 1 91 ? 30.790 5.931 -28.507 1.00 67.81 91 ILE A O 1
ATOM 715 N N . ASP A 1 92 ? 32.975 6.075 -29.042 1.00 71.56 92 ASP A N 1
ATOM 716 C CA . ASP A 1 92 ? 33.189 7.376 -28.406 1.00 71.56 92 ASP A CA 1
ATOM 717 C C . ASP A 1 92 ? 32.453 8.496 -29.158 1.00 71.56 92 ASP A C 1
ATOM 719 O O . ASP A 1 92 ? 31.852 9.360 -28.517 1.00 71.56 92 ASP A O 1
ATOM 723 N N . GLU A 1 93 ? 32.399 8.436 -30.493 1.00 76.94 93 GLU A N 1
ATOM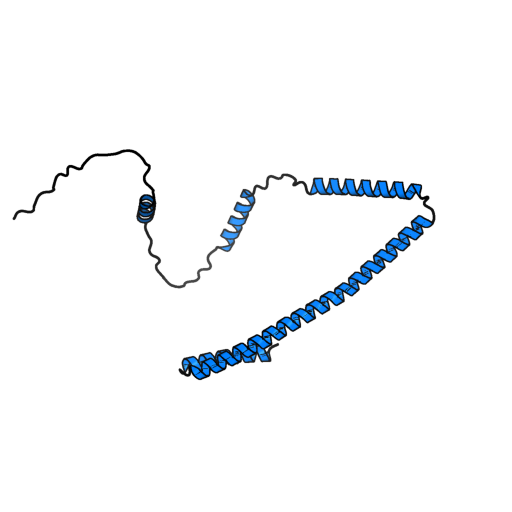 724 C CA . GLU A 1 93 ? 31.599 9.354 -31.317 1.00 76.94 93 GLU A CA 1
ATOM 725 C C . GLU A 1 93 ? 30.095 9.194 -31.044 1.00 76.94 93 GLU A C 1
ATOM 727 O O . GLU A 1 93 ? 29.425 10.157 -30.680 1.00 76.94 93 GLU A O 1
ATOM 732 N N . VAL A 1 94 ? 29.568 7.966 -31.073 1.00 71.56 94 VAL A N 1
ATOM 733 C CA . VAL A 1 94 ? 28.143 7.710 -30.799 1.00 71.56 94 VAL A CA 1
ATOM 734 C C . VAL A 1 94 ? 27.768 8.043 -29.349 1.00 71.56 94 VAL A C 1
ATOM 736 O O . VAL A 1 94 ? 26.676 8.541 -29.092 1.00 71.56 94 VAL A O 1
ATOM 739 N N . MET A 1 95 ? 28.649 7.810 -28.373 1.00 79.94 95 MET A N 1
ATOM 740 C CA . MET A 1 95 ? 28.412 8.216 -26.980 1.00 79.94 95 MET A CA 1
ATOM 741 C C . MET A 1 95 ? 28.465 9.738 -26.806 1.00 79.94 95 MET A C 1
ATOM 743 O O . MET A 1 95 ? 27.746 10.273 -25.956 1.00 79.94 95 MET A O 1
ATOM 747 N N . SER A 1 96 ? 29.281 10.437 -27.598 1.00 83.38 96 SER A N 1
ATOM 748 C CA . SER A 1 96 ? 29.275 11.899 -27.678 1.00 83.38 96 SER A CA 1
ATOM 749 C C . SER A 1 96 ? 27.964 12.410 -28.282 1.00 83.38 96 SER A C 1
ATOM 751 O O . SER A 1 96 ? 27.344 13.301 -27.706 1.00 83.38 96 SER A O 1
ATOM 753 N N . ASP A 1 97 ? 27.478 11.786 -29.355 1.00 77.06 97 ASP A N 1
ATOM 754 C CA . ASP A 1 97 ? 26.203 12.129 -29.995 1.00 77.06 97 ASP A CA 1
ATOM 755 C C . ASP A 1 97 ? 25.001 11.854 -29.085 1.00 77.06 97 ASP A C 1
ATOM 757 O O . ASP A 1 97 ? 24.084 12.667 -28.998 1.00 77.06 97 ASP A O 1
ATOM 761 N N . VAL A 1 98 ? 25.007 10.743 -28.341 1.00 80.31 98 VAL A N 1
ATOM 762 C CA . VAL A 1 98 ? 23.959 10.427 -27.355 1.00 80.31 98 VAL A CA 1
ATOM 763 C C . VAL A 1 98 ? 23.956 11.437 -26.208 1.00 80.31 98 VAL A C 1
ATOM 765 O O . VAL A 1 98 ? 22.883 11.818 -25.742 1.00 80.31 98 VAL A O 1
ATOM 768 N N . LYS A 1 99 ? 25.130 11.893 -25.752 1.00 83.75 99 LYS A N 1
ATOM 769 C CA . LYS A 1 99 ? 25.212 12.985 -24.773 1.00 83.75 99 LYS A CA 1
ATOM 770 C C . LYS A 1 99 ? 24.666 14.289 -25.343 1.00 83.75 99 LYS A C 1
ATOM 772 O O . LYS A 1 99 ? 23.847 14.905 -24.675 1.00 83.75 99 LYS A O 1
ATOM 777 N N . GLY A 1 100 ? 25.044 14.653 -26.569 1.00 83.31 100 GLY A N 1
ATOM 778 C CA . GLY A 1 100 ? 24.509 15.833 -27.253 1.00 83.31 100 GLY A CA 1
ATOM 779 C C . GLY A 1 100 ? 22.986 15.784 -27.378 1.00 83.31 100 GLY A C 1
ATOM 780 O O . GLY A 1 100 ? 22.305 16.715 -26.970 1.00 83.31 100 GLY A O 1
ATOM 781 N N . ALA A 1 101 ? 22.431 14.650 -27.808 1.00 81.75 101 ALA A N 1
ATOM 782 C CA . ALA A 1 101 ? 20.987 14.466 -27.921 1.00 81.75 101 ALA A CA 1
ATOM 783 C C . ALA A 1 101 ? 20.260 14.511 -26.564 1.00 81.75 101 ALA A C 1
ATOM 785 O O . ALA A 1 101 ? 19.116 14.962 -26.486 1.00 81.75 101 ALA A O 1
ATOM 786 N N . LEU A 1 102 ? 20.894 14.034 -25.489 1.00 81.75 102 LEU A N 1
ATOM 787 C CA . LEU A 1 102 ? 20.335 14.116 -24.140 1.00 81.75 102 LEU A CA 1
ATOM 788 C C . LEU A 1 102 ? 20.375 15.550 -23.595 1.00 81.75 102 LEU A C 1
ATOM 790 O O . LEU A 1 102 ? 19.421 15.965 -22.936 1.00 81.75 102 LEU A O 1
ATOM 794 N N . ASP A 1 103 ? 21.438 16.296 -23.886 1.00 87.00 103 ASP A N 1
ATOM 795 C CA . ASP A 1 103 ? 21.566 17.710 -23.532 1.00 87.00 103 ASP A CA 1
ATOM 796 C C . ASP A 1 103 ? 20.550 18.561 -24.311 1.00 87.00 103 ASP A C 1
ATOM 798 O O . ASP A 1 103 ? 19.826 19.341 -23.694 1.00 87.00 103 ASP A O 1
ATOM 802 N N . ASP A 1 104 ? 20.377 18.320 -25.614 1.00 83.81 104 ASP A N 1
ATOM 803 C CA . ASP A 1 104 ? 19.336 18.946 -26.440 1.00 83.81 104 ASP A CA 1
ATOM 804 C C . ASP A 1 104 ? 17.935 18.622 -25.905 1.00 83.81 104 ASP A C 1
ATOM 806 O O . ASP A 1 104 ? 17.080 19.497 -25.775 1.00 83.81 104 ASP A O 1
ATOM 810 N N . TYR A 1 105 ? 17.679 17.361 -25.540 1.00 81.31 105 TYR A N 1
ATOM 811 C CA . TYR A 1 105 ? 16.405 16.959 -24.942 1.00 81.31 105 TYR A CA 1
ATOM 812 C C . TYR A 1 105 ? 16.172 17.626 -23.582 1.00 81.31 105 TYR A C 1
ATOM 814 O O . TYR A 1 105 ? 15.046 18.010 -23.269 1.00 81.31 105 TYR A O 1
ATOM 822 N N . SER A 1 106 ? 17.223 17.785 -22.777 1.00 83.94 106 SER A N 1
ATOM 823 C CA . SER A 1 106 ? 17.181 18.510 -21.508 1.00 83.94 106 SER A CA 1
ATOM 824 C C . SER A 1 106 ? 16.899 19.997 -21.727 1.00 83.94 106 SER A C 1
ATOM 826 O O . SER A 1 106 ? 16.070 20.571 -21.023 1.00 83.94 106 SER A O 1
ATOM 828 N N . GLU A 1 107 ? 17.499 20.624 -22.740 1.00 84.62 107 GLU A N 1
ATOM 829 C CA . GLU A 1 107 ? 17.216 22.007 -23.129 1.00 84.62 107 GLU A CA 1
ATOM 830 C C . GLU A 1 107 ? 15.774 22.167 -23.632 1.00 84.62 107 GLU A C 1
ATOM 832 O O . GLU A 1 107 ? 15.075 23.098 -23.227 1.00 84.62 107 GLU A O 1
ATOM 837 N N . VAL A 1 108 ? 15.269 21.221 -24.427 1.00 82.62 108 VAL A N 1
ATOM 838 C CA . VAL A 1 108 ? 13.860 21.170 -24.845 1.00 82.62 108 VAL A CA 1
ATOM 839 C C . VAL A 1 108 ? 12.941 21.001 -23.638 1.00 82.62 108 VAL A C 1
ATOM 841 O O . VAL A 1 108 ? 11.976 21.741 -23.490 1.00 82.62 108 VAL A O 1
ATOM 844 N N . GLN A 1 109 ? 13.237 20.077 -22.726 1.00 80.75 109 GLN A N 1
ATOM 845 C CA . GLN A 1 109 ? 12.481 19.915 -21.484 1.00 80.75 109 GLN A CA 1
ATOM 846 C C . GLN A 1 109 ? 12.503 21.186 -20.643 1.00 80.75 109 GLN A C 1
ATOM 848 O O . GLN A 1 109 ? 11.466 21.572 -20.122 1.00 80.75 109 GLN A O 1
ATOM 853 N N . ASN A 1 110 ? 13.646 21.853 -20.522 1.00 81.75 110 ASN A N 1
ATOM 854 C CA . ASN A 1 110 ? 13.788 23.063 -19.724 1.00 81.75 110 ASN A CA 1
ATOM 855 C C . ASN A 1 110 ? 13.071 24.258 -20.370 1.00 81.75 110 ASN A C 1
ATOM 857 O O . ASN A 1 110 ? 12.470 25.071 -19.677 1.00 81.75 110 ASN A O 1
ATOM 861 N N . THR A 1 111 ? 13.067 24.352 -21.699 1.00 78.88 111 THR A N 1
ATOM 862 C CA . THR A 1 111 ? 12.297 25.362 -22.443 1.00 78.88 111 THR A CA 1
ATOM 863 C C . THR A 1 111 ? 10.796 25.075 -22.446 1.00 78.88 111 THR A C 1
ATOM 865 O O . THR A 1 111 ? 10.011 26.018 -22.454 1.00 78.88 111 THR A O 1
ATOM 868 N N . LEU A 1 112 ? 10.385 23.806 -22.378 1.00 71.69 112 LEU A N 1
ATOM 869 C CA . LEU A 1 112 ? 8.986 23.392 -22.241 1.00 71.69 112 LEU A CA 1
ATOM 870 C C . LEU A 1 112 ? 8.473 23.534 -20.798 1.00 71.69 112 LEU A C 1
ATOM 872 O O . LEU A 1 112 ? 7.309 23.857 -20.580 1.00 71.69 112 LEU A O 1
ATOM 876 N N . ALA A 1 113 ? 9.339 23.274 -19.816 1.00 72.44 113 ALA A N 1
ATOM 877 C CA . ALA A 1 113 ? 9.068 23.420 -18.388 1.00 72.44 113 ALA A CA 1
ATOM 878 C C . ALA A 1 113 ? 9.175 24.872 -17.927 1.00 72.44 113 ALA A C 1
ATOM 880 O O . ALA A 1 113 ? 8.576 25.235 -16.913 1.00 72.44 113 ALA A O 1
ATOM 881 N N . ARG A 1 114 ? 9.908 25.715 -18.667 1.00 70.56 114 ARG A N 1
ATOM 882 C CA . ARG A 1 114 ? 9.797 27.162 -18.546 1.00 70.56 114 ARG A CA 1
ATOM 883 C C . ARG A 1 114 ? 8.322 27.485 -18.775 1.00 70.56 114 ARG A C 1
ATOM 885 O O . ARG A 1 114 ? 7.830 27.233 -19.875 1.00 70.56 114 ARG A O 1
ATOM 892 N N . PRO A 1 115 ? 7.613 28.009 -17.761 1.00 62.53 115 PRO A N 1
ATOM 893 C CA . PRO A 1 115 ? 6.214 28.344 -17.915 1.00 62.53 115 PRO A CA 1
ATOM 894 C C . PRO A 1 115 ? 6.124 29.274 -19.116 1.00 62.53 115 PRO A C 1
ATOM 896 O O . PRO A 1 115 ? 6.742 30.343 -19.118 1.00 62.53 115 PRO A O 1
ATOM 899 N N . MET A 1 116 ? 5.418 28.842 -20.162 1.00 58.94 116 MET A N 1
ATOM 900 C CA . MET A 1 116 ? 4.893 29.780 -21.140 1.00 58.94 116 MET A CA 1
ATOM 901 C C . MET A 1 116 ? 4.079 30.734 -20.286 1.00 58.94 116 MET A C 1
ATOM 903 O O . MET A 1 116 ? 3.060 30.329 -19.734 1.00 58.94 116 MET A O 1
ATOM 907 N N . SER A 1 117 ? 4.601 31.934 -20.053 1.00 56.78 117 SER A N 1
ATOM 908 C CA . SER A 1 117 ? 3.917 32.987 -19.322 1.00 56.78 117 SER A CA 1
ATOM 909 C C . SER A 1 117 ? 2.708 33.398 -20.158 1.00 56.78 117 SER A C 1
ATOM 911 O O . SER A 1 117 ? 2.735 34.382 -20.890 1.00 56.78 117 SER A O 1
ATOM 913 N N . HIS A 1 118 ? 1.677 32.563 -20.156 1.00 57.34 118 HIS A N 1
ATOM 914 C CA . HIS A 1 118 ? 0.333 33.068 -20.092 1.00 57.34 118 HIS A CA 1
ATOM 915 C C . HIS A 1 118 ? 0.142 33.493 -18.651 1.00 57.34 118 HIS A C 1
ATOM 917 O O . HIS A 1 118 ? 0.307 32.689 -17.732 1.00 57.34 118 HIS A O 1
ATOM 923 N N . ASP A 1 119 ? -0.118 34.785 -18.502 1.00 55.69 119 ASP A N 1
ATOM 924 C CA . ASP A 1 119 ? -0.513 35.457 -17.276 1.00 55.69 119 ASP A CA 1
ATOM 925 C C . ASP A 1 119 ? -1.857 34.903 -16.776 1.00 55.69 119 ASP A C 1
ATOM 927 O O . ASP A 1 119 ? -2.839 35.630 -16.683 1.00 55.69 119 ASP A O 1
ATOM 931 N N . TYR A 1 120 ? -1.929 33.613 -16.452 1.00 55.12 120 TYR A N 1
ATOM 932 C CA . TYR A 1 120 ? -2.981 33.115 -15.579 1.00 55.12 120 TYR A CA 1
ATOM 933 C C . TYR A 1 120 ? -2.604 33.581 -14.175 1.00 55.12 120 TYR A C 1
ATOM 935 O O . TYR A 1 120 ? -1.841 32.928 -13.455 1.00 55.12 120 TYR A O 1
ATOM 943 N N . SER A 1 121 ? -3.034 34.800 -13.848 1.00 57.88 121 SER A N 1
ATOM 944 C CA . SER A 1 121 ? -2.858 35.378 -12.521 1.00 57.88 121 SER A CA 1
ATOM 945 C C . SER A 1 121 ? -3.544 34.475 -11.498 1.00 57.88 121 SER A C 1
ATOM 947 O O . SER A 1 121 ? -4.603 33.910 -11.770 1.00 57.88 121 SER A O 1
ATOM 949 N N . SER A 1 122 ? -2.973 34.372 -10.296 1.00 57.66 122 SER A N 1
ATOM 950 C CA . SER A 1 122 ? -3.623 33.711 -9.151 1.00 57.66 122 SER A CA 1
ATOM 951 C C . SER A 1 122 ? -5.062 34.211 -8.943 1.00 57.66 122 SER A C 1
ATOM 953 O O . SER A 1 122 ? -5.922 33.443 -8.528 1.00 57.66 122 SER A O 1
ATOM 955 N N . GLU A 1 123 ? -5.335 35.470 -9.300 1.00 64.38 123 GLU A N 1
ATOM 956 C CA . GLU A 1 123 ? -6.663 36.091 -9.233 1.00 64.38 123 GLU A CA 1
ATOM 957 C C . GLU A 1 123 ? -7.709 35.421 -10.138 1.00 64.38 123 GLU A C 1
ATOM 959 O O . GLU A 1 123 ? -8.849 35.261 -9.713 1.00 64.38 123 GLU A O 1
ATOM 964 N N . GLU A 1 124 ? -7.342 34.974 -11.343 1.00 69.12 124 GLU A N 1
ATOM 965 C CA . GLU A 1 124 ? -8.286 34.317 -12.264 1.00 69.12 124 GLU A CA 1
ATOM 966 C C . GLU A 1 124 ? -8.726 32.950 -11.713 1.00 69.12 124 GLU A C 1
ATOM 968 O O . GLU A 1 124 ? -9.906 32.599 -11.748 1.00 69.12 124 GLU A O 1
ATOM 973 N N . PHE A 1 125 ? -7.797 32.213 -11.096 1.00 60.97 125 PHE A N 1
ATOM 974 C CA . PHE A 1 125 ? -8.101 30.948 -10.424 1.00 60.97 125 PHE A CA 1
ATOM 975 C C . PHE A 1 125 ? -8.909 31.134 -9.133 1.00 60.97 125 PHE A C 1
ATOM 977 O O . PHE A 1 125 ? -9.750 30.295 -8.805 1.00 60.97 125 PHE A O 1
ATOM 984 N N . GLU A 1 126 ? -8.667 32.215 -8.386 1.00 71.81 126 GLU A N 1
ATOM 985 C CA . GLU A 1 126 ? -9.436 32.546 -7.183 1.00 71.81 126 GLU A CA 1
ATOM 986 C C . GLU A 1 126 ? -10.889 32.908 -7.519 1.00 71.81 126 GLU A C 1
ATOM 988 O O . GLU A 1 126 ? -11.803 32.460 -6.819 1.00 71.81 126 GLU A O 1
ATOM 993 N N . GLU A 1 127 ? -11.128 33.640 -8.611 1.00 77.88 127 GLU A N 1
ATOM 994 C CA . GLU A 1 127 ? -12.479 33.934 -9.102 1.00 77.88 127 GLU A CA 1
ATOM 995 C C . GLU A 1 127 ? -13.211 32.676 -9.593 1.00 77.88 127 GLU A C 1
ATOM 997 O O . GLU A 1 127 ? -14.380 32.469 -9.248 1.00 77.88 127 GLU A O 1
ATOM 1002 N N . GLU A 1 128 ? -12.537 31.798 -10.340 1.00 73.62 128 GLU A N 1
ATOM 1003 C CA . GLU A 1 128 ? -13.132 30.548 -10.828 1.00 73.62 128 GLU A CA 1
ATOM 1004 C C . GLU A 1 128 ? -13.486 29.603 -9.662 1.00 73.62 128 GLU A C 1
ATOM 1006 O O . GLU A 1 128 ? -14.586 29.045 -9.602 1.00 73.62 128 GLU A O 1
ATOM 1011 N N . LEU A 1 129 ? -12.609 29.504 -8.655 1.00 68.25 129 LEU A N 1
ATOM 1012 C CA . LEU A 1 129 ? -12.862 28.744 -7.430 1.00 68.25 129 LEU A CA 1
ATOM 1013 C C . LEU A 1 129 ? -14.027 29.332 -6.620 1.00 68.25 129 LEU A C 1
ATOM 1015 O O . LEU A 1 129 ? -14.866 28.583 -6.112 1.00 68.25 129 LEU A O 1
ATOM 1019 N N . ALA A 1 130 ? -14.107 30.661 -6.509 1.00 77.06 130 ALA A N 1
ATOM 1020 C CA . ALA A 1 130 ? -15.210 31.335 -5.831 1.00 77.06 130 ALA A CA 1
ATOM 1021 C C . ALA A 1 130 ? -16.553 31.072 -6.529 1.00 77.06 130 ALA A C 1
ATOM 1023 O O . ALA A 1 130 ? -17.564 30.857 -5.854 1.00 77.06 130 ALA A O 1
ATOM 1024 N N . SER A 1 131 ? -16.563 31.024 -7.864 1.00 79.12 131 SER A N 1
ATOM 1025 C CA . SER A 1 131 ? -17.748 30.684 -8.654 1.00 79.12 131 SER A CA 1
ATOM 1026 C C . SER A 1 131 ? -18.232 29.252 -8.382 1.00 79.12 131 SER A C 1
ATOM 1028 O O . SER A 1 131 ? -19.411 29.050 -8.087 1.00 79.12 131 SER A O 1
ATOM 1030 N N . ILE A 1 132 ? -17.317 28.274 -8.354 1.00 70.12 132 ILE A N 1
ATOM 1031 C CA . ILE A 1 132 ? -17.630 26.859 -8.075 1.00 70.12 132 ILE A CA 1
ATOM 1032 C C . ILE A 1 132 ? -18.171 26.667 -6.648 1.00 70.12 132 ILE A C 1
ATOM 1034 O O . ILE A 1 132 ? -19.118 25.906 -6.431 1.00 70.12 132 ILE A O 1
ATOM 1038 N N . ILE A 1 133 ? -17.601 27.363 -5.658 1.00 70.94 133 ILE A N 1
ATOM 1039 C CA . ILE A 1 133 ? -18.079 27.305 -4.267 1.00 70.94 133 ILE A CA 1
ATOM 1040 C C . ILE A 1 133 ? -19.485 27.907 -4.159 1.00 70.94 133 ILE A C 1
ATOM 1042 O O . ILE A 1 133 ? -20.356 27.307 -3.531 1.00 70.94 133 ILE A O 1
ATOM 1046 N N . ALA A 1 134 ? -19.738 29.045 -4.811 1.00 72.81 134 ALA A N 1
ATOM 1047 C CA . ALA A 1 134 ? -21.047 29.694 -4.806 1.00 72.81 134 ALA A CA 1
ATOM 1048 C C . ALA A 1 134 ? -22.138 28.860 -5.504 1.00 72.81 134 ALA A C 1
ATOM 1050 O O . ALA A 1 134 ? -23.294 28.881 -5.077 1.00 72.81 134 ALA A O 1
ATOM 1051 N N . GLU A 1 135 ? -21.788 28.104 -6.547 1.00 67.75 135 GLU A N 1
ATOM 1052 C CA . GLU A 1 135 ? -22.710 27.191 -7.231 1.00 67.75 135 GLU A CA 1
ATOM 1053 C C . GLU A 1 135 ? -23.070 25.972 -6.354 1.00 67.75 135 GLU A C 1
ATOM 1055 O O . GLU A 1 135 ? -24.232 25.549 -6.307 1.00 67.75 135 GLU A O 1
ATOM 1060 N N . ASN A 1 136 ? -22.108 25.464 -5.574 1.00 57.59 136 ASN A N 1
ATOM 1061 C CA . ASN A 1 136 ? -22.300 24.333 -4.661 1.00 57.59 136 ASN A CA 1
ATOM 1062 C C . ASN A 1 136 ? -22.966 24.712 -3.316 1.00 57.59 136 ASN A C 1
ATOM 1064 O O . ASN A 1 136 ? -23.559 23.851 -2.667 1.00 57.59 136 ASN A O 1
ATOM 1068 N N . ASP A 1 137 ? -22.933 25.988 -2.919 1.00 49.38 137 ASP A N 1
ATOM 1069 C CA . ASP A 1 137 ? -23.578 26.523 -1.706 1.00 49.38 137 ASP A CA 1
ATOM 1070 C C . ASP A 1 137 ? -25.040 26.961 -1.914 1.00 49.38 137 ASP A C 1
ATOM 1072 O O . ASP A 1 137 ? -25.610 27.678 -1.087 1.00 49.38 137 ASP A O 1
ATOM 1076 N N . SER A 1 138 ? -25.711 26.507 -2.978 1.00 43.72 138 SER A N 1
ATOM 1077 C CA . SER A 1 138 ? -27.162 26.675 -3.089 1.00 43.72 138 SER A CA 1
ATOM 1078 C C . SER A 1 138 ? -27.854 25.922 -1.933 1.00 43.72 138 SER A C 1
ATOM 1080 O O . SER A 1 138 ? -27.840 24.689 -1.881 1.00 43.72 138 SER A O 1
ATOM 1082 N N . PRO A 1 139 ? -28.466 26.620 -0.951 1.00 45.84 139 PRO A N 1
ATOM 1083 C CA . PRO A 1 139 ? -28.911 25.961 0.262 1.00 45.84 139 PRO A CA 1
ATOM 1084 C C . PRO A 1 139 ? -30.152 25.125 -0.041 1.00 45.84 139 PRO A C 1
ATOM 1086 O O . PRO A 1 139 ? -31.262 25.637 -0.234 1.00 45.84 139 PRO A O 1
ATOM 1089 N N . VAL A 1 140 ? -29.969 23.805 -0.015 1.00 43.12 140 VAL A N 1
ATOM 1090 C CA . VAL A 1 140 ? -31.039 22.839 0.223 1.00 43.12 140 VAL A CA 1
ATOM 1091 C C . VAL A 1 140 ? -31.809 23.316 1.455 1.00 43.12 140 VAL A C 1
ATOM 1093 O O . VAL A 1 140 ? -31.277 23.406 2.560 1.00 43.12 140 VAL A O 1
ATOM 1096 N N . LYS A 1 141 ? -33.080 23.680 1.251 1.00 44.94 141 LYS A N 1
ATOM 1097 C CA . LYS A 1 141 ? -34.013 24.101 2.302 1.00 44.94 141 LYS A CA 1
ATOM 1098 C C . LYS A 1 141 ? -34.213 22.972 3.313 1.00 44.94 141 LYS A C 1
ATOM 1100 O O . LYS A 1 141 ? -35.180 22.219 3.211 1.00 44.94 141 LYS A O 1
ATOM 1105 N N . GLU A 1 142 ? -33.376 22.908 4.340 1.00 39.38 142 GLU A N 1
ATOM 1106 C CA . GLU A 1 142 ? -33.595 22.025 5.479 1.00 39.38 142 GLU A CA 1
ATOM 1107 C C . GLU A 1 142 ? -34.052 22.830 6.703 1.00 39.38 142 GLU A C 1
ATOM 1109 O O . GLU A 1 142 ? -33.303 23.502 7.408 1.00 39.38 142 GLU A O 1
ATOM 1114 N N . LYS A 1 143 ? -35.368 22.797 6.934 1.00 43.97 143 LYS A N 1
ATOM 1115 C CA . LYS A 1 143 ? -36.040 23.391 8.094 1.00 43.97 143 LYS A CA 1
ATOM 1116 C C . LYS A 1 143 ? -35.564 22.728 9.392 1.00 43.97 143 LYS A C 1
ATOM 1118 O O . LYS A 1 143 ? -36.187 21.742 9.781 1.00 43.97 143 LYS A O 1
ATOM 1123 N N . ARG A 1 144 ? -34.607 23.288 10.148 1.00 39.69 144 ARG A N 1
ATOM 1124 C CA . ARG A 1 144 ? -34.461 22.978 11.591 1.00 39.69 144 ARG A CA 1
ATOM 1125 C C . ARG A 1 144 ? -33.991 24.165 12.452 1.00 39.69 144 ARG A C 1
ATOM 1127 O O . ARG A 1 144 ? -32.842 24.557 12.417 1.00 39.69 144 ARG A O 1
ATOM 1134 N N . ARG A 1 145 ? -34.943 24.604 13.292 1.00 39.22 145 ARG A N 1
ATOM 1135 C CA . ARG A 1 145 ? -34.852 25.097 14.688 1.00 39.22 145 ARG A CA 1
ATOM 1136 C C . ARG A 1 145 ? -34.062 26.387 14.984 1.00 39.22 145 ARG A C 1
ATOM 1138 O O . ARG A 1 145 ? -32.865 26.491 14.791 1.00 39.22 145 ARG A O 1
ATOM 1145 N N . LYS A 1 146 ? -34.804 27.352 15.542 1.00 41.50 146 LYS A N 1
ATOM 1146 C CA . LYS A 1 146 ? -34.337 28.634 16.082 1.00 41.50 146 LYS A CA 1
ATOM 1147 C C . LYS A 1 146 ? -33.433 28.403 17.298 1.00 41.50 146 LYS A C 1
ATOM 1149 O O . LYS A 1 146 ? -33.944 27.997 18.337 1.00 41.50 146 LYS A O 1
ATOM 1154 N N . GLU A 1 147 ? -32.162 28.766 17.196 1.00 37.72 147 GLU A N 1
ATOM 1155 C CA . GLU A 1 147 ? -31.333 29.125 18.347 1.00 37.72 147 GLU A CA 1
ATOM 1156 C C . GLU A 1 147 ? -30.719 30.502 18.071 1.00 37.72 147 GLU A C 1
ATOM 1158 O O . GLU A 1 147 ? -30.094 30.753 17.044 1.00 37.72 147 GLU A O 1
ATOM 1163 N N . SER A 1 148 ? -31.045 31.450 18.943 1.00 38.19 148 SER A N 1
ATOM 1164 C CA . SER A 1 148 ? -30.700 32.862 18.842 1.00 38.19 148 SER A CA 1
ATOM 1165 C C . SER A 1 148 ? -29.270 33.103 19.319 1.00 38.19 148 SER A C 1
ATOM 1167 O O . SER A 1 148 ? -29.021 33.083 20.525 1.00 38.19 148 SER A O 1
ATOM 1169 N N . HIS A 1 149 ? -28.350 33.400 18.405 1.00 45.19 149 HIS A N 1
ATOM 1170 C CA . HIS A 1 149 ? -27.091 34.055 18.766 1.00 45.19 149 HIS A CA 1
ATOM 1171 C C . HIS A 1 149 ? -27.323 35.571 18.931 1.00 45.19 149 HIS A C 1
ATOM 1173 O O . HIS A 1 149 ? -28.032 36.168 18.112 1.00 45.19 149 HIS A O 1
ATOM 1179 N N . PRO A 1 150 ? -26.789 36.210 19.992 1.00 51.47 150 PRO A N 1
ATOM 1180 C CA . PRO A 1 150 ? -27.030 37.622 20.250 1.00 51.47 150 PRO A CA 1
ATOM 1181 C C . PRO A 1 150 ? -26.291 38.471 19.212 1.00 51.47 150 PRO A C 1
ATOM 1183 O O . PRO A 1 150 ? -25.071 38.392 19.083 1.00 51.47 150 PRO A O 1
ATOM 1186 N N . LYS A 1 151 ? -27.048 39.293 18.479 1.00 51.41 151 LYS A N 1
ATOM 1187 C CA . LYS A 1 151 ? -26.521 40.348 17.608 1.00 51.41 151 LYS A CA 1
ATOM 1188 C C . LYS A 1 151 ? -25.833 41.391 18.488 1.00 51.41 151 LYS A C 1
ATOM 1190 O O . LYS A 1 151 ? -26.501 42.250 19.057 1.00 51.41 151 LYS A O 1
ATOM 1195 N N . VAL A 1 152 ? -24.521 41.284 18.654 1.00 60.88 152 VAL A N 1
ATOM 1196 C CA . VAL A 1 152 ? -23.723 42.381 19.210 1.00 60.88 152 VAL A CA 1
ATOM 1197 C C . VAL A 1 152 ? -23.660 43.450 18.122 1.00 60.88 152 VAL A C 1
ATOM 1199 O O . VAL A 1 152 ? -23.256 43.143 17.006 1.00 60.88 152 VAL A O 1
ATOM 1202 N N . SER A 1 153 ? -24.149 44.660 18.405 1.00 71.88 153 SER A N 1
ATOM 1203 C CA . SER A 1 153 ? -24.154 45.744 17.420 1.00 71.88 153 SER A CA 1
ATOM 1204 C C . SER A 1 153 ? -22.739 46.247 17.169 1.00 71.88 153 SER A C 1
ATOM 1206 O O . SER A 1 153 ? -21.943 46.320 18.106 1.00 71.88 153 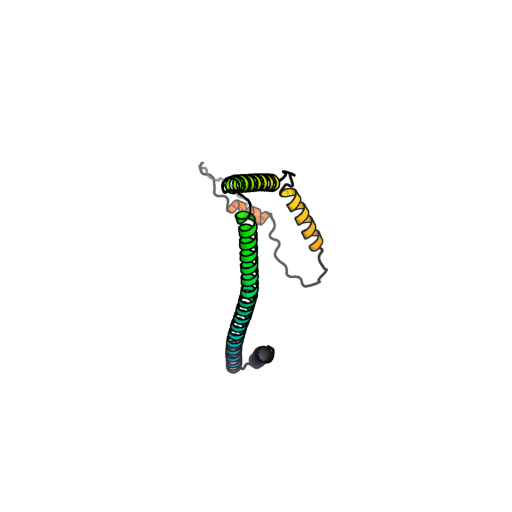SER A O 1
ATOM 1208 N N . ASP A 1 154 ? -22.466 46.679 15.943 1.00 69.19 154 ASP A N 1
ATOM 1209 C CA . ASP A 1 154 ? -21.151 47.163 15.508 1.00 69.19 154 ASP A CA 1
ATOM 1210 C C . ASP A 1 154 ? -20.596 48.288 16.402 1.00 69.19 154 ASP A C 1
ATOM 1212 O O . ASP A 1 154 ? -19.395 48.348 16.646 1.00 69.19 154 ASP A O 1
ATOM 1216 N N . GLU A 1 155 ? -21.471 49.092 17.013 1.00 70.88 155 GLU A N 1
ATOM 1217 C CA . GLU A 1 155 ? -21.129 50.095 18.036 1.00 70.88 155 GLU A CA 1
ATOM 1218 C C . GLU A 1 155 ? -20.387 49.524 19.259 1.00 70.88 155 GLU A C 1
ATOM 1220 O O . GLU A 1 155 ? -19.448 50.124 19.779 1.00 70.88 155 GLU A O 1
ATOM 1225 N N . GLU A 1 156 ? -20.769 48.336 19.723 1.00 73.69 156 GLU A N 1
ATOM 1226 C CA . GLU A 1 156 ? -20.145 47.699 20.887 1.00 73.69 156 GLU A CA 1
ATOM 1227 C C . GLU A 1 156 ? -18.790 47.076 20.517 1.00 73.69 156 GLU A C 1
ATOM 1229 O O . GLU A 1 156 ? -17.870 47.031 21.337 1.00 73.69 156 GLU A O 1
ATOM 1234 N N . LEU A 1 157 ? -18.635 46.641 19.262 1.00 72.81 157 LEU A N 1
ATOM 1235 C CA . LEU A 1 157 ? -17.361 46.160 18.727 1.00 72.81 157 LEU A CA 1
ATOM 1236 C C . LEU A 1 157 ? -16.378 47.318 18.524 1.00 72.81 157 LEU A C 1
ATOM 1238 O O . LEU A 1 157 ? -15.226 47.214 18.946 1.00 72.81 157 LEU A O 1
ATOM 1242 N N . LEU A 1 158 ? -16.848 48.443 17.977 1.00 74.69 158 LEU A N 1
ATOM 1243 C CA . LEU A 1 158 ? -16.078 49.681 17.839 1.00 74.69 158 LEU A CA 1
ATOM 1244 C C . LEU A 1 158 ? -15.630 50.214 19.201 1.00 74.69 158 LEU A C 1
ATOM 1246 O O . LEU A 1 158 ? -14.466 50.563 19.381 1.00 74.69 158 LEU A O 1
ATOM 1250 N N . ARG A 1 159 ? -16.510 50.179 20.205 1.00 72.50 159 ARG A N 1
ATOM 1251 C CA . ARG A 1 159 ? -16.170 50.554 21.581 1.00 72.50 159 ARG A CA 1
ATOM 1252 C C . ARG A 1 159 ? -15.076 49.670 22.182 1.00 72.50 159 ARG A C 1
ATOM 1254 O O . ARG A 1 159 ? -14.198 50.170 22.883 1.00 72.50 159 ARG A O 1
ATOM 1261 N N . ARG A 1 160 ? -15.119 48.360 21.924 1.00 76.69 160 ARG A N 1
ATOM 1262 C CA . ARG A 1 160 ? -14.084 47.417 22.377 1.00 76.69 160 ARG A CA 1
ATOM 1263 C C . ARG A 1 160 ? -12.747 47.642 21.677 1.00 76.69 160 ARG A C 1
ATOM 1265 O O . ARG A 1 160 ? -11.714 47.510 22.326 1.00 76.69 160 ARG A O 1
ATOM 1272 N N . LEU A 1 161 ? -12.771 47.992 20.392 1.00 72.31 161 LEU A N 1
ATOM 1273 C CA . LEU A 1 161 ? -11.579 48.329 19.611 1.00 72.31 161 LEU A CA 1
ATOM 1274 C C . LEU A 1 161 ? -10.934 49.635 20.092 1.00 72.31 161 LEU A C 1
ATOM 1276 O O . LEU A 1 161 ? -9.721 49.673 20.280 1.00 72.31 161 LEU A O 1
ATOM 1280 N N . GLU A 1 162 ? -11.731 50.664 20.390 1.00 72.44 162 GLU A N 1
ATOM 1281 C CA . GLU A 1 162 ? -11.227 51.926 20.949 1.00 72.44 162 GLU A CA 1
ATOM 1282 C C . GLU A 1 162 ? -10.611 51.718 22.342 1.00 72.44 162 GLU A C 1
ATOM 1284 O O . GLU A 1 162 ? -9.561 52.272 22.653 1.00 72.44 162 GLU A O 1
ATOM 1289 N N . ALA A 1 163 ? -11.205 50.853 23.171 1.00 72.88 163 ALA A N 1
ATOM 1290 C CA . ALA A 1 163 ? -10.678 50.526 24.499 1.00 72.88 163 ALA A CA 1
ATOM 1291 C C . ALA A 1 163 ? -9.342 49.754 24.471 1.00 72.88 163 ALA A C 1
ATOM 1293 O O . ALA A 1 163 ? -8.630 49.731 25.474 1.00 72.88 163 ALA A O 1
ATOM 1294 N N . LEU A 1 164 ? -9.004 49.119 23.344 1.00 72.19 164 LEU A N 1
ATOM 1295 C CA . LEU A 1 164 ? -7.743 48.403 23.128 1.00 72.19 164 LEU A CA 1
ATOM 1296 C C . LEU A 1 164 ? -6.664 49.283 22.477 1.00 72.19 164 LEU A C 1
ATOM 1298 O O . LEU A 1 164 ? -5.515 48.851 22.360 1.00 72.19 164 LEU A O 1
ATOM 1302 N N . ARG A 1 165 ? -6.998 50.515 22.070 1.00 64.50 165 ARG A N 1
ATOM 1303 C CA . ARG A 1 165 ? -6.034 51.459 21.508 1.00 64.50 165 ARG A CA 1
ATOM 1304 C C . ARG A 1 165 ? -5.138 51.999 22.626 1.00 64.50 165 ARG A C 1
ATOM 1306 O O . ARG A 1 165 ? -5.566 52.804 23.450 1.00 64.50 165 ARG A O 1
ATOM 1313 N N . ALA A 1 166 ? -3.885 51.546 22.658 1.00 59.28 166 ALA A N 1
ATOM 1314 C CA . ALA A 1 166 ? -2.875 52.093 23.560 1.00 59.28 166 ALA A CA 1
ATOM 1315 C C . ALA A 1 166 ? -2.695 53.607 23.295 1.00 59.28 166 ALA A C 1
ATOM 1317 O O . ALA A 1 166 ? -2.604 53.998 22.125 1.00 59.28 166 ALA A O 1
ATOM 1318 N N . PRO A 1 167 ? -2.664 54.470 24.331 1.00 58.44 167 PRO A N 1
ATOM 1319 C CA . PRO A 1 167 ? -2.526 55.910 24.134 1.00 58.44 167 PRO A CA 1
ATOM 1320 C C . PRO A 1 167 ? -1.150 56.252 23.539 1.00 58.44 167 PRO A C 1
ATOM 1322 O O . PRO A 1 167 ? -0.153 55.697 24.006 1.00 58.44 167 PRO A O 1
ATOM 1325 N N . PRO A 1 168 ? -1.057 57.163 22.553 1.00 52.25 168 PRO A N 1
ATOM 1326 C CA . PRO A 1 168 ? 0.225 57.720 22.144 1.00 52.25 168 PRO A CA 1
ATOM 1327 C C . PRO A 1 168 ? 0.810 58.563 23.286 1.00 52.25 168 PRO A C 1
ATOM 1329 O O . PRO A 1 168 ? 0.088 59.323 23.937 1.00 52.25 168 PRO A O 1
ATOM 1332 N N . GLU A 1 169 ? 2.109 58.393 23.537 1.00 45.72 169 GLU A N 1
ATOM 1333 C CA . GLU A 1 169 ? 2.871 59.231 24.463 1.00 45.72 169 GLU A CA 1
ATOM 1334 C C . GLU A 1 169 ? 2.807 60.717 24.069 1.00 45.72 169 GLU A C 1
ATOM 1336 O O . GLU A 1 169 ? 2.659 61.066 22.898 1.00 45.72 169 GLU A O 1
ATOM 1341 N N . ASP A 1 170 ? 2.949 61.561 25.092 1.00 42.56 170 ASP A N 1
ATOM 1342 C CA . ASP A 1 170 ? 3.106 63.017 25.064 1.00 42.56 170 ASP A CA 1
ATOM 1343 C C . ASP A 1 170 ? 1.869 63.877 24.744 1.00 42.56 170 ASP A C 1
ATOM 1345 O O . ASP A 1 170 ? 1.588 64.270 23.615 1.00 42.56 170 ASP A O 1
ATOM 1349 N N . THR A 1 171 ? 1.171 64.316 25.801 1.00 39.88 171 THR A N 1
ATOM 1350 C CA . THR A 1 171 ? 1.307 65.690 26.351 1.00 39.88 171 THR A CA 1
ATOM 1351 C C . THR A 1 171 ? 0.270 65.965 27.463 1.00 39.88 171 THR A C 1
ATOM 1353 O O . THR A 1 171 ? -0.941 65.852 27.293 1.00 39.88 171 THR A O 1
ATOM 1356 N N . LEU A 1 172 ? 0.775 66.316 28.650 1.00 35.19 172 LEU A N 1
ATOM 1357 C CA . LEU A 1 172 ? 0.062 66.806 29.849 1.00 35.19 172 LEU A CA 1
ATOM 1358 C C . LEU A 1 172 ? -0.512 68.235 29.630 1.00 35.19 172 LEU A C 1
ATOM 1360 O O . LEU A 1 172 ? -0.070 68.908 28.704 1.00 35.19 172 LEU A O 1
ATOM 1364 N N . PRO A 1 173 ?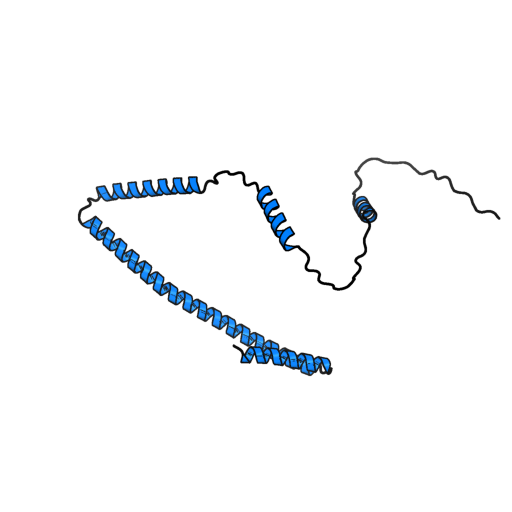 -1.214 68.867 30.602 1.00 47.72 173 PRO A N 1
ATOM 1365 C CA . PRO A 1 173 ? -2.365 68.474 31.428 1.00 47.72 173 PRO A CA 1
ATOM 1366 C C . PRO A 1 173 ? -3.512 69.538 31.340 1.00 47.72 173 PRO A C 1
ATOM 1368 O O . PRO A 1 173 ? -3.421 70.496 30.586 1.00 47.72 173 PRO A O 1
ATOM 1371 N N . VAL A 1 174 ? -4.568 69.418 32.167 1.00 40.06 174 VAL A N 1
ATOM 1372 C CA . VAL A 1 174 ? -5.226 70.498 32.969 1.00 40.06 174 VAL A CA 1
ATOM 1373 C C . VAL A 1 174 ? -6.754 70.317 33.149 1.00 40.06 174 VAL A C 1
ATOM 1375 O O . VAL A 1 174 ? -7.569 70.347 32.237 1.00 40.06 174 VAL A O 1
ATOM 1378 N N . LYS A 1 175 ? -7.082 70.164 34.438 1.00 37.84 175 LYS A N 1
ATOM 1379 C CA . LYS A 1 175 ? -8.334 70.252 35.212 1.00 37.84 175 LYS A CA 1
ATOM 1380 C C . LYS A 1 175 ? -9.639 70.785 34.578 1.00 37.84 175 LYS A C 1
ATOM 1382 O O . LYS A 1 175 ? -9.776 71.942 34.200 1.00 37.84 175 LYS A O 1
ATOM 1387 N N . LYS A 1 176 ? -10.655 69.936 34.786 1.00 45.69 176 LYS A N 1
ATOM 1388 C CA . LYS A 1 176 ? -12.109 70.158 34.904 1.00 45.69 176 LYS A CA 1
ATOM 1389 C C . LYS A 1 176 ? -12.517 71.450 35.638 1.00 45.69 176 LYS A C 1
ATOM 1391 O O . LYS A 1 176 ? -12.070 71.690 36.759 1.00 45.69 176 LYS A O 1
ATOM 1396 N N . LYS A 1 177 ? -13.540 72.134 35.114 1.00 38.78 177 LYS A N 1
ATOM 1397 C CA . LYS A 1 177 ? -14.555 72.839 35.917 1.00 38.78 177 LYS A CA 1
ATOM 1398 C C . LYS A 1 177 ? -15.942 72.463 35.400 1.00 38.78 177 LYS A C 1
ATOM 1400 O O . LYS A 1 177 ? -16.303 72.795 34.279 1.00 38.78 177 LYS A O 1
ATOM 1405 N N . GLY A 1 178 ? -16.670 71.704 36.214 1.00 41.03 178 GLY A N 1
ATOM 1406 C CA . GLY A 1 178 ? -18.068 71.370 35.976 1.00 41.03 178 GLY A CA 1
ATOM 1407 C C . GLY A 1 178 ? -18.985 72.531 36.345 1.00 41.03 178 GLY A C 1
ATOM 1408 O O . GLY A 1 178 ? -18.669 73.314 37.240 1.00 41.03 178 GLY A O 1
ATOM 1409 N N . LEU A 1 179 ? -20.138 72.595 35.686 1.00 43.41 179 LEU A N 1
ATOM 1410 C CA . LEU A 1 179 ? -21.277 73.372 36.151 1.00 43.41 179 LEU A CA 1
ATOM 1411 C C . LEU A 1 179 ? -22.453 72.412 36.362 1.00 43.41 179 LEU A C 1
ATOM 1413 O O . LEU A 1 179 ? -22.851 71.673 35.462 1.00 43.41 179 LEU A O 1
ATOM 1417 N N . LEU A 1 180 ? -22.911 72.384 37.613 1.00 46.53 180 LEU A N 1
ATOM 1418 C CA . LEU A 1 180 ? -23.954 71.534 38.170 1.00 46.53 180 LEU A CA 1
ATOM 1419 C C . LEU A 1 180 ? -25.324 71.818 37.530 1.00 46.53 180 LEU A C 1
ATOM 1421 O O . LEU A 1 180 ? -25.650 72.968 37.245 1.00 46.53 180 LEU A O 1
ATOM 1425 N N . LYS A 1 181 ? -26.159 70.781 37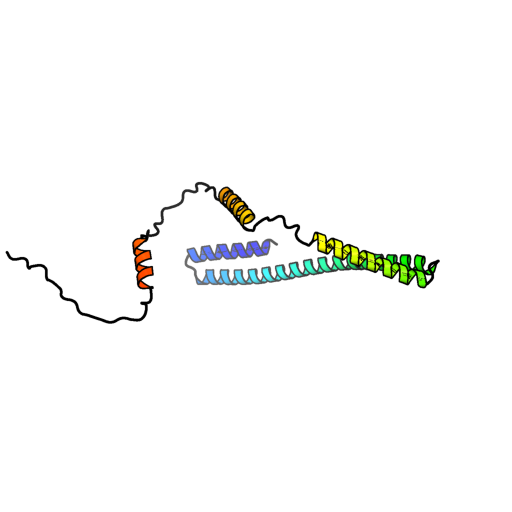.383 1.00 50.50 181 LYS A N 1
ATOM 1426 C CA . LYS A 1 181 ? -27.605 70.939 37.141 1.00 50.50 181 LYS A CA 1
ATOM 1427 C C . LYS A 1 181 ? -28.350 71.145 38.473 1.00 50.50 181 LYS A C 1
ATOM 1429 O O . LYS A 1 181 ? -27.905 70.601 39.485 1.00 50.50 181 LYS A O 1
ATOM 1434 N N . PRO A 1 182 ? -29.458 71.910 38.489 1.00 51.72 182 PRO A N 1
ATOM 1435 C CA . PRO A 1 182 ? -30.114 72.338 39.719 1.00 51.72 182 PRO A CA 1
ATOM 1436 C C . PRO A 1 182 ? -30.995 71.259 40.364 1.00 51.72 182 PRO A C 1
ATOM 1438 O O . PRO A 1 182 ? -31.506 70.346 39.717 1.00 51.72 182 PRO A O 1
ATOM 1441 N N . LEU A 1 183 ? -31.144 71.433 41.677 1.00 45.06 183 LEU A N 1
ATOM 1442 C CA . LEU A 1 183 ? -31.940 70.675 42.635 1.00 45.06 183 LEU A CA 1
ATOM 1443 C C . LEU A 1 183 ? -33.448 70.813 42.357 1.00 45.06 183 LEU A C 1
ATOM 1445 O O . LEU A 1 183 ? -33.937 71.900 42.059 1.00 45.06 183 LEU A O 1
ATOM 1449 N N . ARG A 1 184 ? -34.190 69.717 42.538 1.00 38.31 184 ARG A N 1
ATOM 1450 C CA . ARG A 1 184 ? -35.653 69.708 42.667 1.00 38.31 184 ARG A CA 1
ATOM 1451 C C . ARG A 1 184 ? -36.030 70.389 43.990 1.00 38.31 184 ARG A C 1
ATOM 1453 O O . ARG A 1 184 ? -35.612 69.912 45.041 1.00 38.31 184 ARG A O 1
ATOM 1460 N N . ALA A 1 185 ? -36.801 71.470 43.936 1.00 49.56 185 ALA A N 1
ATOM 1461 C CA . ALA A 1 185 ? -37.539 72.007 45.082 1.00 49.56 185 ALA A CA 1
ATOM 1462 C C . ALA A 1 185 ? -39.001 71.513 45.018 1.00 49.56 185 ALA A C 1
ATOM 1464 O O . ALA A 1 185 ? -39.425 71.088 43.936 1.00 49.56 185 ALA A O 1
ATOM 1465 N N . PRO A 1 186 ? -39.752 71.501 46.135 1.00 61.47 186 PRO A N 1
ATOM 1466 C CA . PRO A 1 186 ? -41.209 71.436 46.070 1.00 61.47 186 PRO A CA 1
ATOM 1467 C C . PRO A 1 186 ? -41.794 72.681 45.390 1.00 61.47 186 PRO A C 1
ATOM 1469 O O . PRO A 1 186 ? -41.215 73.779 45.563 1.00 61.47 186 PRO A O 1
#

pLDDT: mean 74.14, std 18.3, range [35.19, 97.75]

Organism: Nephila pilipes (NCBI:txid299642)

Secondary structure (DSSP, 8-state):
-HHHHHHHHHHHHHHHHHHHTT-HHHHHHHHHHHHHHHHHHHHHHHHHHHHHHHHHHHHHHHHHHHHHHHHHHHHHHHHHHHHHH--HHHHHHHHHHHHHHHHHHHHHHHHHHS-------HHHHHHHHHHHHHHHT----------------HHHHHHHHHHT-PPPS----------PPPPPP-

Foldseek 3Di:
DPPLVVLLVVLVVVLVVCVVVVNNVVSVVSVVVSVVSVVVVVVVVVVVVVVVVVVVVVVVVVVVVVVVVVVVVVVVVVCVVCVPDPDPVVVVVVVVVVVVVVVVVVVVVVVVVPPPPPPPDPVVVVVVVVVVVVVVPPDDPDDDDDDDDDPDDVVVVVVVVVVPDDDDDDDDDDDDDDDDDDDDDD